Protein AF-A0A813JBJ0-F1 (afdb_monomer_lite)

Sequence (308 aa):
MAAGRHDMEAPTAGAGLPRSASAATLASKSAKASQAAEAGSSRSLAAWRETWRQLGLQAWAAESDTRRELLAAQGSAKSLFRPDQAEELRSTWATSEQTRQAWEQELWSGLGRLRKRVSALGSNMRFAPSRKDVHGLVTTAEHELQVFAEQARQQFDDLAGQEYGLEDSLQASLARFEGWCSQESAMKRPSSEAASSSSGLPRRSLAKATSKDSIGRASGLNERSADSDVAAIRDRLEQIAAEIGREGGATGGWPGDDHEAFMRLLTSKFRRKASSEFVSEAECLLPHYSHEALVAHAKWFADSERLQ

Secondary structure (DSSP, 8-state):
----------------PPP---SHHHHHHHHHHHGGG-SS----HHHHHHHHHHHHHHHHHHHHHHHHHHHHHHHHHTTTS-HHHHHHHHHHHHHHHHHHHHHHHHHHHHHHHHHHHHHHHHHHGGG-SSHHHHHHHHHHHHHHHHHHHHHHHHHHHHHHHHHHHHHHHHHHHHHHHHHHHTSPPGGGS---TT--------------------------SSTHHHHHHHHHHHHHHHHHHHHHHHTTGGGTT--HHHHHHHHHHHHHTTTT---HHHHHHHHHH-TTS-HHHHHHHHHHHHHHHHH-

pLDDT: mean 79.26, std 18.54, range [39.62, 98.25]

Radius of gyration: 36.28 Å; chains: 1; bounding box: 80×90×102 Å

Organism: Polarella glacialis (NCBI:txid89957)

InterPro domains:
  IPR039902 Coiled-coil domain-containing protein CCDC148/CCDC112 [PTHR21549] (30-305)

Foldseek 3Di:
DDDDDDDDDDDPPPDDDPPPDPDVVVVVVVVVVVVVPPPDDPQPPVNVVVVVVVVVVVVVVVVVVVVVVVVVVCVVCCVPPVVVVVVVLVVLVVVLVVLVVVLVVVLVVLVVVLVVLVVVLVVCVVVDPDPVVNVVSVVVSVVSVVVSVVVNVVVVVVSVVSVVVSVVVVVVVVVVVVVVVPPDPCVVVPPCPPPPDDDDDDDDDDDDDDDDDDDDDDDDDPPVVVVVVVVVVVVVVVVVVVVCVVCCHPQSVDDPVLSVVLVCLCVVPVVVDPDPVSLVVSCVVCVVDDSVRSVVSSVSSVVVVVVD

Structure (mmCIF, N/CA/C/O backbone):
data_AF-A0A813JBJ0-F1
#
_entry.id   AF-A0A813JBJ0-F1
#
loop_
_atom_site.group_PDB
_atom_site.id
_atom_site.type_symbol
_atom_site.label_atom_id
_atom_site.label_alt_id
_atom_site.label_comp_id
_atom_site.label_asym_id
_atom_site.label_entity_id
_atom_site.label_seq_id
_atom_site.pdbx_PDB_ins_code
_atom_site.Cartn_x
_atom_site.Cartn_y
_atom_site.Cartn_z
_atom_site.occupancy
_atom_site.B_iso_or_equiv
_atom_site.auth_seq_id
_atom_site.auth_comp_id
_atom_site.auth_asym_id
_atom_site.auth_atom_id
_atom_site.pdbx_PDB_model_num
ATOM 1 N N . MET A 1 1 ? 49.796 56.753 -38.162 1.00 39.72 1 MET A N 1
ATOM 2 C CA . MET A 1 1 ? 50.498 55.960 -37.129 1.00 39.72 1 MET A CA 1
ATOM 3 C C . MET A 1 1 ? 49.671 54.698 -36.922 1.00 39.72 1 MET A C 1
ATOM 5 O O . MET A 1 1 ? 48.559 54.808 -36.441 1.00 39.72 1 MET A O 1
ATOM 9 N N . ALA A 1 2 ? 49.931 53.635 -37.679 1.00 39.62 2 ALA A N 1
ATOM 10 C CA . ALA A 1 2 ? 50.996 52.641 -37.494 1.00 39.62 2 ALA A CA 1
ATOM 11 C C . ALA A 1 2 ? 50.712 51.653 -36.341 1.00 39.62 2 ALA A C 1
ATOM 13 O O . ALA A 1 2 ? 50.993 51.969 -35.194 1.00 39.62 2 ALA A O 1
ATOM 14 N N . ALA A 1 3 ? 50.237 50.465 -36.754 1.00 45.75 3 ALA A N 1
ATOM 15 C CA . ALA A 1 3 ? 50.549 49.123 -36.235 1.00 45.75 3 ALA A CA 1
ATOM 16 C C . ALA A 1 3 ? 50.060 48.731 -34.813 1.00 45.75 3 ALA A C 1
ATOM 18 O O . ALA A 1 3 ? 49.995 49.550 -33.917 1.00 45.75 3 ALA A O 1
ATOM 19 N N . GLY A 1 4 ? 49.687 47.479 -34.526 1.00 41.72 4 GLY A N 1
ATOM 20 C CA . GLY A 1 4 ? 49.901 46.247 -35.276 1.00 41.72 4 GLY A CA 1
ATOM 21 C C . GLY A 1 4 ? 48.886 45.152 -34.935 1.00 41.72 4 GLY A C 1
ATOM 22 O O . GLY A 1 4 ? 48.300 45.115 -33.855 1.00 41.72 4 GLY A O 1
ATOM 23 N N . ARG A 1 5 ? 48.682 44.276 -35.922 1.00 46.94 5 ARG A N 1
ATOM 24 C CA . ARG A 1 5 ? 48.021 42.980 -35.782 1.00 46.94 5 ARG A CA 1
ATOM 25 C C . ARG A 1 5 ? 49.003 42.020 -35.118 1.00 46.94 5 ARG A C 1
ATOM 27 O O . ARG A 1 5 ? 50.115 41.866 -35.614 1.00 46.94 5 ARG A O 1
ATOM 34 N N . HIS A 1 6 ? 48.577 41.380 -34.037 1.00 49.41 6 HIS A N 1
ATOM 35 C CA . HIS A 1 6 ? 49.207 40.163 -33.545 1.00 49.41 6 HIS A CA 1
ATOM 36 C C . HIS A 1 6 ? 48.396 38.980 -34.070 1.00 49.41 6 HIS A C 1
ATOM 38 O O . HIS A 1 6 ? 47.299 38.706 -33.586 1.00 49.41 6 HIS A O 1
ATOM 44 N N . ASP A 1 7 ? 48.940 38.323 -35.092 1.00 53.03 7 ASP A N 1
ATOM 45 C CA . ASP A 1 7 ? 48.541 36.982 -35.495 1.00 53.03 7 ASP A CA 1
ATOM 46 C C . ASP A 1 7 ? 48.965 36.009 -34.385 1.00 53.03 7 ASP A C 1
ATOM 48 O O . ASP A 1 7 ? 50.144 35.915 -34.040 1.00 53.03 7 ASP A O 1
ATOM 52 N N . MET A 1 8 ? 47.993 35.318 -33.788 1.00 52.09 8 MET A N 1
ATOM 53 C CA . MET A 1 8 ? 48.239 34.139 -32.961 1.00 52.09 8 MET A CA 1
ATOM 54 C C . MET A 1 8 ? 47.996 32.900 -33.817 1.00 52.09 8 MET A C 1
ATOM 56 O O . MET A 1 8 ? 46.858 32.562 -34.141 1.00 52.09 8 MET A O 1
ATOM 60 N N . GLU A 1 9 ? 49.090 32.237 -34.178 1.00 46.12 9 GLU A N 1
ATOM 61 C CA . GLU A 1 9 ? 49.091 30.907 -34.772 1.00 46.12 9 GLU A CA 1
ATOM 62 C C . GLU A 1 9 ? 48.531 29.890 -33.769 1.00 46.12 9 GLU A C 1
ATOM 64 O O . GLU A 1 9 ? 49.041 29.723 -32.659 1.00 46.12 9 GLU A O 1
ATOM 69 N N . ALA A 1 10 ? 47.459 29.206 -34.166 1.00 50.97 10 ALA A N 1
ATOM 70 C CA . ALA A 1 10 ? 46.923 28.069 -33.436 1.00 50.97 10 ALA A CA 1
ATOM 71 C C . ALA A 1 10 ? 47.753 26.811 -33.758 1.00 50.97 10 ALA A C 1
ATOM 73 O O . ALA A 1 10 ? 47.917 26.481 -34.936 1.00 50.97 10 ALA A O 1
ATOM 74 N N . PRO A 1 11 ? 48.239 26.059 -32.756 1.00 51.41 11 PRO A N 1
ATOM 75 C CA . PRO A 1 11 ? 48.913 24.794 -32.999 1.00 51.41 11 PRO A CA 1
ATOM 76 C C . PRO A 1 11 ? 47.888 23.721 -33.390 1.00 51.41 11 PRO A C 1
ATOM 78 O O . PRO A 1 11 ? 47.092 23.254 -32.574 1.00 51.41 11 PRO A O 1
ATOM 81 N N . THR A 1 12 ? 47.926 23.296 -34.652 1.00 53.94 12 THR A N 1
ATOM 82 C CA . THR A 1 12 ? 47.268 22.080 -35.140 1.00 53.94 12 THR A CA 1
ATOM 83 C 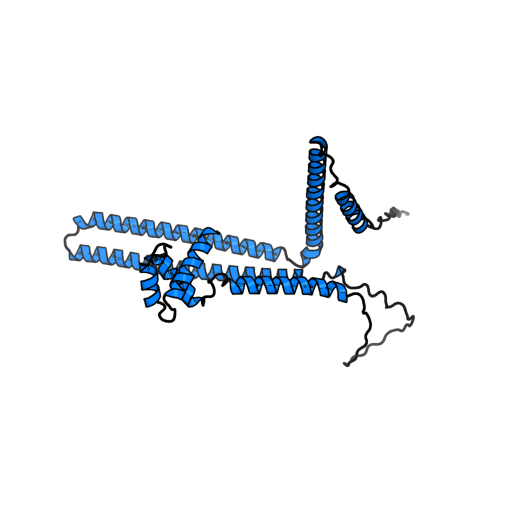C . THR A 1 12 ? 47.956 20.847 -34.554 1.00 53.94 12 THR A C 1
ATOM 85 O O . THR A 1 12 ? 48.850 20.262 -35.164 1.00 53.94 12 THR A O 1
ATOM 88 N N . ALA A 1 13 ? 47.536 20.439 -33.357 1.00 45.47 13 ALA A N 1
ATOM 89 C CA . ALA A 1 13 ? 47.854 19.132 -32.799 1.00 45.47 13 ALA A CA 1
ATOM 90 C C . ALA A 1 13 ? 46.902 18.085 -33.401 1.00 45.47 13 ALA A C 1
ATOM 92 O O . ALA A 1 13 ? 45.771 17.901 -32.951 1.00 45.47 13 ALA A O 1
ATOM 93 N N . GLY A 1 14 ? 47.365 17.410 -34.453 1.00 52.66 14 GLY A N 1
ATOM 94 C CA . GLY A 1 14 ? 46.728 16.215 -34.996 1.00 52.66 14 GLY A CA 1
ATOM 95 C C . GLY A 1 14 ? 46.841 15.054 -34.011 1.00 52.66 14 GLY A C 1
ATOM 96 O O . GLY A 1 14 ? 47.810 14.300 -34.038 1.00 52.66 14 GLY A O 1
ATOM 97 N N . ALA A 1 15 ? 45.843 14.900 -33.143 1.00 41.84 15 ALA A N 1
ATOM 98 C CA . ALA A 1 15 ? 45.665 13.700 -32.339 1.00 41.84 15 ALA A CA 1
ATOM 99 C C . ALA A 1 15 ? 44.964 12.631 -33.192 1.00 41.84 15 ALA A C 1
ATOM 101 O O . ALA A 1 15 ? 43.740 12.608 -33.322 1.00 41.84 15 ALA A O 1
ATOM 102 N N . GLY A 1 16 ? 45.758 11.752 -33.803 1.00 41.12 16 GLY A N 1
ATOM 103 C CA . GLY A 1 16 ? 45.261 10.511 -34.386 1.00 41.12 16 GLY A CA 1
ATOM 104 C C . GLY A 1 16 ? 44.665 9.632 -33.289 1.00 41.12 16 GLY A C 1
ATOM 105 O O . GLY A 1 16 ? 45.386 9.119 -32.438 1.00 41.12 16 GLY A O 1
ATOM 106 N N . LEU A 1 17 ? 43.343 9.471 -33.303 1.00 41.28 17 LEU A N 1
ATOM 107 C CA . LEU A 1 17 ? 42.650 8.505 -32.457 1.00 41.28 17 LEU A CA 1
ATOM 108 C C . LEU A 1 17 ? 43.006 7.083 -32.925 1.00 41.28 17 LEU A C 1
ATOM 110 O O . LEU A 1 17 ? 42.770 6.757 -34.094 1.00 41.28 17 LEU A O 1
ATOM 114 N N . PRO A 1 18 ? 43.540 6.206 -32.055 1.00 46.09 18 PRO A N 1
ATOM 115 C CA . PRO A 1 18 ? 43.675 4.798 -32.388 1.00 46.09 18 PRO A CA 1
ATOM 116 C C . PRO A 1 18 ? 42.275 4.189 -32.526 1.00 46.09 18 PRO A C 1
ATOM 118 O O . PRO A 1 18 ? 41.466 4.217 -31.597 1.00 46.09 18 PRO A O 1
ATOM 121 N N . ARG A 1 19 ? 41.978 3.644 -33.712 1.00 45.66 19 ARG A N 1
ATOM 122 C CA . ARG A 1 19 ? 40.764 2.859 -33.970 1.00 45.66 19 ARG A CA 1
ATOM 123 C C . ARG A 1 19 ? 40.719 1.700 -32.971 1.00 45.66 19 ARG A C 1
ATOM 125 O O . ARG A 1 19 ? 41.595 0.838 -32.974 1.00 45.66 19 ARG A O 1
ATOM 132 N N . SER A 1 20 ? 39.692 1.708 -32.124 1.00 47.16 20 SER A N 1
ATOM 133 C CA . SER A 1 20 ? 39.364 0.642 -31.180 1.00 47.16 20 SER A CA 1
ATOM 134 C C . SER A 1 20 ? 39.043 -0.645 -31.941 1.00 47.16 20 SER A C 1
ATOM 136 O O . SER A 1 20 ? 37.935 -0.853 -32.426 1.00 47.16 20 SER A O 1
ATOM 138 N N . ALA A 1 21 ? 40.051 -1.497 -32.081 1.00 50.88 21 ALA A N 1
ATOM 139 C CA . ALA A 1 21 ? 39.927 -2.868 -32.545 1.00 50.88 21 ALA A CA 1
ATOM 140 C C . ALA A 1 21 ? 40.530 -3.774 -31.467 1.00 50.88 21 ALA A C 1
ATOM 142 O O . ALA A 1 21 ? 41.660 -4.231 -31.607 1.00 50.88 21 ALA A O 1
ATOM 143 N N . SER A 1 22 ? 39.846 -3.960 -30.329 1.00 53.88 22 SER A N 1
ATOM 144 C CA . SER A 1 22 ? 40.366 -4.845 -29.264 1.00 53.88 22 SER A CA 1
ATOM 145 C C . SER A 1 22 ? 39.356 -5.415 -28.257 1.00 53.88 22 SER A C 1
ATOM 147 O O . SER A 1 22 ? 39.786 -5.987 -27.267 1.00 53.88 22 SER A O 1
ATOM 149 N N . ALA A 1 23 ? 38.039 -5.361 -28.485 1.00 49.28 23 ALA A N 1
ATOM 150 C CA . ALA A 1 23 ? 37.097 -6.047 -27.582 1.00 49.28 23 ALA A CA 1
ATOM 151 C C . ALA A 1 23 ? 36.812 -7.504 -28.013 1.00 49.28 23 ALA A C 1
ATOM 153 O O . ALA A 1 23 ? 36.933 -8.434 -27.217 1.00 49.28 23 ALA A O 1
ATOM 154 N N . ALA A 1 24 ? 36.532 -7.744 -29.300 1.00 49.56 24 ALA A N 1
ATOM 155 C CA . ALA A 1 24 ? 36.134 -9.072 -29.790 1.00 49.56 24 ALA A CA 1
ATOM 156 C C . ALA A 1 24 ? 37.283 -10.110 -29.829 1.00 49.56 24 ALA A C 1
ATOM 158 O O . ALA A 1 24 ? 37.056 -11.317 -29.714 1.00 49.56 24 ALA A O 1
ATOM 159 N N . THR A 1 25 ? 38.536 -9.659 -29.946 1.00 50.44 25 THR A N 1
ATOM 160 C CA . THR A 1 25 ? 39.709 -10.548 -30.062 1.00 50.44 25 THR A CA 1
ATOM 161 C C . THR A 1 25 ? 40.266 -11.002 -28.703 1.00 50.44 25 THR A C 1
ATOM 163 O O . THR A 1 25 ? 41.011 -11.979 -28.642 1.00 50.44 25 THR A O 1
ATOM 166 N N . LEU A 1 26 ? 39.906 -10.331 -27.599 1.00 51.72 26 LEU A N 1
ATOM 167 C CA . LEU A 1 26 ? 40.329 -10.722 -26.246 1.00 51.72 26 LEU A CA 1
ATOM 168 C C . LEU A 1 26 ? 39.394 -11.771 -25.620 1.00 51.72 26 LEU A C 1
ATOM 170 O O . LEU A 1 26 ? 39.878 -12.700 -24.971 1.00 51.72 26 LEU A O 1
ATOM 174 N N . ALA A 1 27 ? 38.086 -11.714 -25.893 1.00 52.69 27 ALA A N 1
ATOM 175 C CA . ALA A 1 27 ? 37.123 -12.703 -25.392 1.00 52.69 27 ALA A CA 1
ATOM 176 C C . ALA A 1 27 ? 37.371 -14.120 -25.956 1.00 52.69 27 ALA A C 1
ATOM 178 O O . ALA A 1 27 ? 37.290 -15.116 -25.236 1.00 52.69 27 ALA A O 1
ATOM 179 N N . SER A 1 28 ? 37.775 -14.216 -27.226 1.00 53.09 28 SER A N 1
ATOM 180 C CA . SER A 1 28 ? 38.035 -15.487 -27.920 1.00 53.09 28 SER A CA 1
ATOM 181 C C . SER A 1 28 ? 39.353 -16.167 -27.511 1.00 53.09 28 SER A C 1
ATOM 183 O O . SER A 1 28 ? 39.462 -17.392 -27.590 1.00 53.09 28 SER A O 1
ATOM 185 N N . LYS A 1 29 ? 40.341 -15.416 -27.003 1.00 55.31 29 LYS A N 1
ATOM 186 C CA . LYS A 1 29 ? 41.570 -15.991 -26.420 1.00 55.31 29 LYS A CA 1
ATOM 187 C C . LYS A 1 29 ? 41.385 -16.476 -24.978 1.00 55.31 29 LYS A C 1
ATOM 189 O O . LYS A 1 29 ? 42.060 -17.424 -24.587 1.00 55.31 29 LYS A O 1
ATOM 194 N N . SER A 1 30 ? 40.459 -15.886 -24.220 1.00 50.03 30 SER A N 1
ATOM 195 C CA . SER A 1 30 ? 40.183 -16.278 -22.828 1.00 50.03 30 SER A CA 1
ATOM 196 C C . SER A 1 30 ? 39.477 -17.641 -22.731 1.00 50.03 30 SER A C 1
ATOM 198 O O . SER A 1 30 ? 39.890 -18.506 -21.961 1.00 50.03 30 SER A O 1
ATOM 200 N N . ALA A 1 31 ? 38.494 -17.907 -23.601 1.00 55.50 31 ALA A N 1
ATOM 201 C CA . ALA A 1 31 ? 37.756 -19.177 -23.597 1.00 55.50 31 ALA A CA 1
ATOM 202 C C . ALA A 1 31 ? 38.633 -20.402 -23.935 1.00 55.50 31 ALA A C 1
ATOM 204 O O . ALA A 1 31 ? 38.412 -21.496 -23.417 1.00 55.50 31 ALA A O 1
ATOM 205 N N . LYS A 1 32 ? 39.672 -20.218 -24.762 1.00 54.22 32 LYS A N 1
ATOM 206 C CA . LYS A 1 32 ? 40.574 -21.303 -25.182 1.00 54.22 32 LYS A CA 1
ATOM 207 C C . LYS A 1 32 ? 41.657 -21.636 -24.145 1.00 54.22 32 LYS A C 1
ATOM 209 O O . LYS A 1 32 ? 42.221 -22.723 -24.198 1.00 54.22 32 LYS A O 1
ATOM 214 N N . ALA A 1 33 ? 41.920 -20.739 -23.189 1.00 53.84 33 ALA A N 1
ATOM 215 C CA . ALA A 1 33 ? 42.847 -20.985 -22.081 1.00 53.84 33 ALA A CA 1
ATOM 216 C C . ALA A 1 33 ? 42.207 -21.801 -20.941 1.00 53.84 33 ALA A C 1
ATOM 218 O O . ALA A 1 33 ? 42.903 -22.555 -20.264 1.00 53.84 33 ALA A O 1
ATOM 219 N N . SER A 1 34 ? 40.884 -21.716 -20.764 1.00 55.03 34 SER A N 1
ATOM 220 C CA . SER A 1 34 ? 40.179 -22.439 -19.695 1.00 55.03 34 SER A CA 1
ATOM 221 C C . SER A 1 34 ? 39.988 -23.936 -19.974 1.00 55.03 34 SER A C 1
ATOM 223 O O . SER A 1 34 ? 40.001 -24.723 -19.034 1.00 55.03 34 SER A O 1
ATOM 225 N N . GLN A 1 35 ? 39.884 -24.362 -21.240 1.00 56.03 35 GLN A N 1
ATOM 226 C CA . GLN A 1 35 ? 39.655 -25.780 -21.583 1.00 56.03 35 GLN A CA 1
ATOM 227 C C . GLN A 1 35 ? 40.908 -26.671 -21.521 1.00 56.03 35 GLN A C 1
ATOM 229 O O . GLN A 1 35 ? 40.784 -27.888 -21.435 1.00 56.03 35 GLN A O 1
ATOM 234 N N . ALA A 1 36 ? 42.119 -26.107 -21.513 1.00 54.53 36 ALA A N 1
ATOM 235 C CA . ALA A 1 36 ? 43.352 -26.896 -21.388 1.00 54.53 36 ALA A CA 1
ATOM 236 C C . ALA A 1 36 ? 43.748 -27.197 -19.924 1.00 54.53 36 ALA A C 1
ATOM 238 O O . ALA A 1 36 ? 44.711 -27.922 -19.685 1.00 54.53 36 ALA A O 1
ATOM 239 N N . ALA A 1 37 ? 43.026 -26.648 -18.938 1.00 53.94 37 ALA A N 1
ATOM 240 C CA . ALA A 1 37 ? 43.406 -26.672 -17.522 1.00 53.94 37 ALA A CA 1
ATOM 241 C C . ALA A 1 37 ? 42.646 -27.706 -16.659 1.00 53.94 37 ALA A C 1
ATOM 243 O O . ALA A 1 37 ? 42.774 -27.665 -15.431 1.00 53.94 37 ALA A O 1
ATOM 244 N N . GLU A 1 38 ? 41.859 -28.604 -17.263 1.00 54.66 38 GLU A N 1
ATOM 245 C CA . GLU A 1 38 ? 41.081 -29.637 -16.547 1.00 54.66 38 GLU A CA 1
ATOM 246 C C . GLU A 1 38 ? 41.750 -31.023 -16.497 1.00 54.66 38 GLU A C 1
ATOM 248 O O . GLU A 1 38 ? 41.300 -31.900 -15.762 1.00 54.66 38 GLU A O 1
ATOM 253 N N . ALA A 1 39 ? 42.881 -31.228 -17.177 1.00 53.81 39 ALA A N 1
ATOM 254 C CA . ALA A 1 39 ? 43.619 -32.487 -17.095 1.00 53.81 39 ALA A CA 1
ATOM 255 C C . ALA A 1 39 ? 44.598 -32.503 -15.897 1.00 53.81 39 ALA A C 1
ATOM 257 O O . ALA A 1 39 ? 45.790 -32.239 -16.028 1.00 53.81 39 ALA A O 1
ATOM 258 N N . GLY A 1 40 ? 44.081 -32.817 -14.707 1.00 56.41 40 GLY A N 1
ATOM 259 C CA . GLY A 1 40 ? 44.786 -33.636 -13.705 1.00 56.41 40 GLY A CA 1
ATOM 260 C C . GLY A 1 40 ? 45.963 -33.057 -12.904 1.00 56.41 40 GLY A C 1
ATOM 261 O O . GLY A 1 40 ? 46.560 -33.804 -12.132 1.00 56.41 40 GLY A O 1
ATOM 262 N N . SER A 1 41 ? 46.313 -31.774 -13.010 1.00 53.00 41 SER A N 1
ATOM 263 C CA . SER A 1 41 ? 47.321 -31.185 -12.113 1.00 53.00 41 SER A CA 1
ATOM 264 C C . SER A 1 41 ? 46.649 -30.670 -10.845 1.00 53.00 41 SER A C 1
ATOM 266 O O . SER A 1 41 ? 45.888 -29.705 -10.911 1.00 53.00 41 SER A O 1
ATOM 268 N N . SER A 1 42 ? 46.951 -31.270 -9.689 1.00 51.31 42 SER A N 1
ATOM 269 C CA . SER A 1 42 ? 46.591 -30.751 -8.364 1.00 51.31 42 SER A CA 1
ATOM 270 C C . SER A 1 42 ? 46.942 -29.264 -8.300 1.00 51.31 42 SER A C 1
ATOM 272 O O . SER A 1 42 ? 48.117 -28.905 -8.191 1.00 51.31 42 SER A O 1
ATOM 274 N N . ARG A 1 43 ? 45.944 -28.383 -8.467 1.00 67.69 43 ARG A N 1
ATOM 275 C CA . ARG A 1 43 ? 46.158 -26.933 -8.480 1.00 67.69 43 ARG A CA 1
ATOM 276 C C . ARG A 1 43 ? 46.772 -26.570 -7.140 1.00 67.69 43 ARG A C 1
ATOM 278 O O . ARG A 1 43 ? 46.138 -26.726 -6.099 1.00 67.69 43 ARG A O 1
ATOM 285 N N . SER A 1 44 ? 48.027 -26.135 -7.162 1.00 86.06 44 SER A N 1
ATOM 286 C CA . SER A 1 44 ? 48.697 -25.697 -5.948 1.00 86.06 44 SER A CA 1
ATOM 287 C C . SER A 1 44 ? 47.895 -24.555 -5.322 1.00 86.06 44 SER A C 1
ATOM 289 O O . SER A 1 44 ? 47.259 -23.759 -6.019 1.00 86.06 44 SER A O 1
ATOM 291 N N . LEU A 1 45 ? 47.934 -24.447 -3.996 1.00 84.75 45 LEU A N 1
ATOM 292 C CA . LEU A 1 45 ? 47.246 -23.375 -3.273 1.00 84.75 45 LEU A CA 1
ATOM 293 C C . LEU A 1 45 ? 47.680 -21.979 -3.770 1.00 84.75 45 LEU A C 1
ATOM 295 O O . LEU A 1 45 ? 46.889 -21.037 -3.767 1.00 84.75 45 LEU A O 1
ATOM 299 N N . ALA A 1 46 ? 48.915 -21.863 -4.270 1.00 85.25 46 ALA A N 1
ATOM 300 C CA . ALA A 1 46 ? 49.419 -20.670 -4.942 1.00 85.25 46 ALA A CA 1
ATOM 301 C C . ALA A 1 46 ? 48.706 -20.391 -6.279 1.00 85.25 46 ALA A C 1
ATOM 303 O O . ALA A 1 46 ? 48.267 -19.264 -6.498 1.00 85.25 46 ALA A O 1
ATOM 304 N N . ALA A 1 47 ? 48.530 -21.404 -7.136 1.00 83.56 47 ALA A N 1
ATOM 305 C CA . ALA A 1 47 ? 47.803 -21.263 -8.399 1.00 83.56 47 ALA A CA 1
ATOM 306 C C . ALA A 1 47 ? 46.338 -20.859 -8.170 1.00 83.56 47 ALA A C 1
ATOM 308 O O . ALA A 1 47 ? 45.830 -19.975 -8.851 1.00 83.56 47 ALA A O 1
ATOM 309 N N . TRP A 1 48 ? 45.680 -21.431 -7.157 1.00 85.06 48 TRP A N 1
ATOM 310 C CA . TRP A 1 48 ? 44.310 -21.059 -6.792 1.00 85.06 48 TRP A CA 1
ATOM 311 C C . TRP A 1 48 ? 44.193 -19.595 -6.334 1.00 85.06 48 TRP A C 1
ATOM 313 O O . TRP A 1 48 ? 43.294 -18.882 -6.779 1.00 85.06 48 TRP A O 1
ATOM 323 N N . ARG A 1 49 ? 45.125 -19.116 -5.495 1.00 91.44 49 ARG A N 1
ATOM 324 C CA . ARG A 1 49 ? 45.174 -17.703 -5.067 1.00 91.44 49 ARG A CA 1
ATOM 325 C C . ARG A 1 49 ? 45.389 -16.750 -6.241 1.00 91.44 49 ARG A C 1
ATOM 327 O O . ARG A 1 49 ? 44.800 -15.671 -6.259 1.00 91.44 49 ARG A O 1
ATOM 334 N N . GLU A 1 50 ? 46.219 -17.139 -7.205 1.00 89.69 50 GLU A N 1
ATOM 335 C CA . GLU A 1 50 ? 46.450 -16.353 -8.418 1.00 89.69 50 GLU A CA 1
ATOM 336 C C . GLU A 1 50 ? 45.178 -16.248 -9.264 1.00 89.69 50 GLU A C 1
ATOM 338 O O . GLU A 1 50 ? 44.778 -15.147 -9.639 1.00 89.69 50 GLU A O 1
ATOM 343 N N . THR A 1 51 ? 44.485 -17.370 -9.486 1.00 88.31 51 THR A N 1
ATOM 344 C CA . THR A 1 51 ? 43.204 -17.388 -10.207 1.00 88.31 51 THR A CA 1
ATOM 345 C C . THR A 1 51 ? 42.166 -16.492 -9.536 1.00 88.31 51 THR A C 1
ATOM 347 O O . THR A 1 51 ? 41.508 -15.709 -10.214 1.00 88.31 51 THR A O 1
ATOM 350 N N . TRP A 1 52 ? 42.049 -16.533 -8.207 1.00 88.44 52 TRP A N 1
ATOM 351 C CA . TRP A 1 52 ? 41.125 -15.657 -7.480 1.00 88.44 52 TRP A CA 1
ATOM 352 C C . TRP A 1 52 ? 41.453 -14.176 -7.623 1.00 88.44 52 TRP A C 1
ATOM 354 O O . TRP A 1 52 ? 40.546 -13.363 -7.796 1.00 88.44 52 TRP A O 1
ATOM 364 N N . ARG A 1 53 ? 42.738 -13.809 -7.596 1.00 95.56 53 ARG A N 1
ATOM 365 C CA . ARG A 1 53 ? 43.150 -12.420 -7.820 1.00 95.56 53 ARG A CA 1
ATOM 366 C C . ARG A 1 53 ? 42.795 -11.959 -9.233 1.00 95.56 53 ARG A C 1
ATOM 368 O O . ARG A 1 53 ? 42.292 -10.852 -9.400 1.00 95.56 53 ARG A O 1
ATOM 375 N N . GLN A 1 54 ? 43.019 -12.811 -10.233 1.00 90.69 54 GLN A N 1
ATOM 376 C CA . GLN A 1 54 ? 42.668 -12.524 -11.624 1.00 90.69 54 GLN A CA 1
ATOM 377 C C . GLN A 1 54 ? 41.157 -12.368 -11.813 1.00 90.69 54 GLN A C 1
ATOM 379 O O . GLN A 1 54 ? 40.730 -11.407 -12.447 1.00 90.69 54 GLN A O 1
ATOM 384 N N . LEU A 1 55 ? 40.350 -13.247 -11.213 1.00 86.50 55 LEU A N 1
ATOM 385 C CA . LEU A 1 55 ? 38.890 -13.130 -11.235 1.00 86.50 55 LEU A CA 1
ATOM 386 C C . LEU A 1 55 ? 38.410 -11.849 -10.545 1.00 86.50 55 LEU A C 1
ATOM 388 O O . LEU A 1 55 ? 37.545 -11.164 -11.078 1.00 86.50 55 LEU A O 1
ATOM 392 N N . GLY A 1 56 ? 39.008 -11.477 -9.409 1.00 92.62 56 GLY A N 1
ATOM 393 C CA . GLY A 1 56 ? 38.703 -10.214 -8.732 1.00 92.62 56 GLY A CA 1
ATOM 394 C C . GLY A 1 56 ? 39.000 -8.988 -9.601 1.00 92.62 56 GLY A C 1
ATOM 395 O O . GLY A 1 56 ? 38.185 -8.073 -9.677 1.00 92.62 56 GLY A O 1
ATOM 396 N N . LEU A 1 57 ? 40.129 -8.990 -10.318 1.00 93.56 57 LEU A N 1
ATOM 397 C CA . LEU A 1 57 ? 40.475 -7.923 -11.263 1.00 93.56 57 LEU A CA 1
ATOM 398 C C . LEU A 1 57 ? 39.524 -7.877 -12.465 1.00 93.56 57 LEU A C 1
ATOM 400 O O . LEU A 1 57 ? 39.145 -6.791 -12.894 1.00 93.56 57 LEU A O 1
ATOM 404 N N . GLN A 1 58 ? 39.119 -9.033 -12.994 1.00 88.38 58 GLN A N 1
ATOM 405 C CA . GLN A 1 58 ? 38.148 -9.114 -14.089 1.00 88.38 58 GLN A CA 1
ATOM 406 C C . GLN A 1 58 ? 36.766 -8.612 -13.663 1.00 88.38 58 GLN A C 1
ATOM 408 O O . GLN A 1 58 ? 36.156 -7.838 -14.396 1.00 88.38 58 GLN A O 1
ATOM 413 N N . ALA A 1 59 ? 36.300 -8.995 -12.472 1.00 85.25 59 ALA A N 1
ATOM 414 C CA . ALA A 1 59 ? 35.041 -8.515 -11.912 1.00 85.25 59 ALA A CA 1
ATOM 415 C C . ALA A 1 59 ? 35.063 -6.992 -11.723 1.00 85.25 59 ALA A C 1
ATOM 417 O O . ALA A 1 59 ? 34.142 -6.302 -12.152 1.00 85.25 59 ALA A O 1
ATOM 418 N N . TRP A 1 60 ? 36.153 -6.459 -11.163 1.00 92.50 60 TRP A N 1
ATOM 419 C CA . TRP A 1 60 ? 36.318 -5.018 -10.985 1.00 92.50 60 TRP A CA 1
ATOM 420 C C . TRP A 1 60 ? 36.370 -4.261 -12.319 1.00 92.50 60 TRP A C 1
ATOM 422 O O . TRP A 1 60 ? 35.753 -3.206 -12.456 1.00 92.50 60 TRP A O 1
ATOM 432 N N . ALA A 1 61 ? 37.069 -4.797 -13.323 1.00 89.62 61 ALA A N 1
ATOM 433 C CA . ALA A 1 61 ? 37.115 -4.202 -14.656 1.00 89.62 61 ALA A CA 1
ATOM 434 C C . ALA A 1 61 ? 35.725 -4.181 -15.314 1.00 89.62 61 ALA A C 1
ATOM 436 O O . ALA A 1 61 ? 35.309 -3.139 -15.812 1.00 89.62 61 ALA A O 1
ATOM 437 N N . ALA A 1 62 ? 34.975 -5.285 -15.234 1.00 81.69 62 ALA A N 1
ATOM 438 C CA . ALA A 1 62 ? 33.610 -5.360 -15.752 1.00 81.69 62 ALA A CA 1
ATOM 439 C C . ALA A 1 62 ? 32.655 -4.385 -15.036 1.00 81.69 62 ALA A C 1
ATOM 441 O O . ALA A 1 62 ? 31.844 -3.723 -15.684 1.00 81.69 62 ALA A O 1
ATOM 442 N N . GLU A 1 63 ? 32.771 -4.232 -13.713 1.00 84.88 63 GLU A N 1
ATOM 443 C CA . GLU A 1 63 ? 32.005 -3.230 -12.957 1.00 84.88 63 GLU A CA 1
ATOM 444 C C . GLU A 1 63 ? 32.379 -1.800 -13.381 1.00 84.88 63 GLU A C 1
ATOM 446 O O . GLU A 1 63 ? 31.520 -0.936 -13.557 1.00 84.88 63 GLU A O 1
ATOM 451 N N . SER A 1 64 ? 33.671 -1.531 -13.576 1.00 89.19 64 SER A N 1
ATOM 452 C CA . SER A 1 64 ? 34.147 -0.220 -14.016 1.00 89.19 64 SER A CA 1
ATOM 453 C C . SER A 1 64 ? 33.634 0.129 -15.413 1.00 89.19 64 SER A C 1
ATOM 455 O O . SER A 1 64 ? 33.195 1.258 -15.643 1.00 89.19 64 SER A O 1
ATOM 457 N N . ASP A 1 65 ? 33.648 -0.836 -16.331 1.00 81.06 65 ASP A N 1
ATOM 458 C CA . ASP A 1 65 ? 33.200 -0.653 -17.709 1.00 81.06 65 ASP A CA 1
ATOM 459 C C . ASP A 1 65 ? 31.683 -0.478 -17.786 1.00 81.06 65 ASP A C 1
ATOM 461 O O . ASP A 1 65 ? 31.230 0.493 -18.387 1.00 81.06 65 ASP A O 1
ATOM 465 N N . THR A 1 66 ? 30.902 -1.293 -17.072 1.00 71.25 66 THR A N 1
ATOM 466 C CA . THR A 1 66 ? 29.441 -1.107 -16.968 1.00 71.25 66 THR A CA 1
ATOM 467 C C . THR A 1 66 ? 29.075 0.238 -16.338 1.00 71.25 66 THR A C 1
ATOM 469 O O . THR A 1 66 ? 28.191 0.933 -16.839 1.00 71.25 66 THR A O 1
ATOM 472 N N . ARG A 1 67 ? 29.790 0.681 -15.293 1.00 74.75 67 ARG A N 1
ATOM 473 C CA . ARG A 1 67 ? 29.599 2.018 -14.703 1.00 74.75 67 ARG A CA 1
ATOM 474 C C . ARG A 1 67 ? 29.945 3.127 -15.704 1.00 74.75 67 ARG A C 1
ATOM 476 O O . ARG A 1 67 ? 29.228 4.123 -15.771 1.00 74.75 67 ARG A O 1
ATOM 483 N N . ARG A 1 68 ? 31.005 2.971 -16.504 1.00 77.12 68 ARG A N 1
ATOM 484 C CA . ARG A 1 68 ? 31.379 3.927 -17.563 1.00 77.12 68 ARG A CA 1
ATOM 485 C C . ARG A 1 68 ? 30.345 3.981 -18.676 1.00 77.12 68 ARG A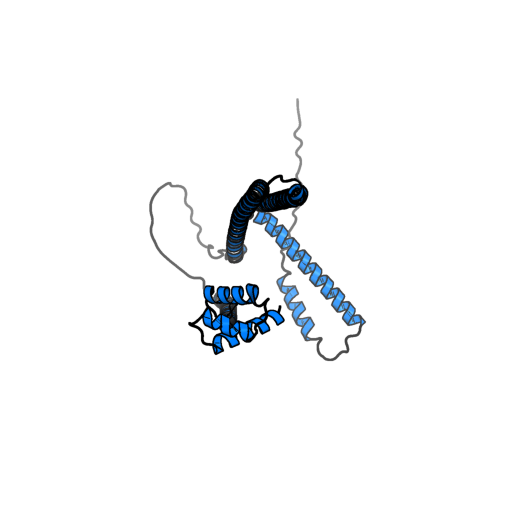 C 1
ATOM 487 O O . ARG A 1 68 ? 30.011 5.077 -19.112 1.00 77.12 68 ARG A O 1
ATOM 494 N N . GLU A 1 69 ? 29.841 2.834 -19.114 1.00 72.50 69 GLU A N 1
ATOM 495 C CA . GLU A 1 69 ? 28.793 2.735 -20.127 1.00 72.50 69 GLU A CA 1
ATOM 496 C C . GLU A 1 69 ? 27.489 3.350 -19.630 1.00 72.50 69 GLU A C 1
ATOM 498 O O . GLU A 1 69 ? 26.885 4.125 -20.360 1.00 72.50 69 GLU A O 1
ATOM 503 N N . LEU A 1 70 ? 27.104 3.122 -18.370 1.00 67.75 70 LEU A N 1
ATOM 504 C CA . LEU A 1 70 ? 25.952 3.780 -17.747 1.00 67.75 70 LEU A CA 1
ATOM 505 C C . LEU A 1 70 ? 26.123 5.301 -17.668 1.00 67.75 70 LEU A C 1
ATOM 507 O O . LEU A 1 70 ? 25.179 6.035 -17.946 1.00 67.75 70 LEU A O 1
ATOM 511 N N . LEU A 1 71 ? 27.316 5.795 -17.330 1.00 72.94 71 LEU A N 1
ATOM 512 C CA . LEU A 1 71 ? 27.605 7.234 -17.278 1.00 72.94 71 LEU A CA 1
ATOM 513 C C . LEU A 1 71 ? 27.690 7.868 -18.679 1.00 72.94 71 LEU A C 1
ATOM 515 O O . LEU A 1 71 ? 27.226 8.990 -18.885 1.00 72.94 71 LEU A O 1
ATOM 519 N N . ALA A 1 72 ? 28.245 7.158 -19.661 1.00 71.94 72 ALA A N 1
ATOM 520 C CA . ALA A 1 72 ? 28.288 7.588 -21.058 1.00 71.94 72 ALA A CA 1
ATOM 521 C C . ALA A 1 72 ? 26.883 7.585 -21.677 1.00 71.94 72 ALA A C 1
ATOM 523 O O . ALA A 1 72 ? 26.490 8.550 -22.339 1.00 71.94 72 ALA A O 1
ATOM 524 N N . ALA A 1 73 ? 26.097 6.549 -21.380 1.00 62.78 73 ALA A N 1
ATOM 525 C CA . ALA A 1 73 ? 24.683 6.476 -21.696 1.00 62.78 73 ALA A CA 1
ATOM 526 C C . ALA A 1 73 ? 23.928 7.602 -20.995 1.00 62.78 73 ALA A C 1
ATOM 528 O O . ALA A 1 73 ? 23.162 8.260 -21.670 1.00 62.78 73 ALA A O 1
ATOM 529 N N . GLN A 1 74 ? 24.197 7.938 -19.728 1.00 60.19 74 GLN A N 1
ATOM 530 C CA . GLN A 1 74 ? 23.630 9.122 -19.062 1.00 60.19 74 GLN A CA 1
ATOM 531 C C . GLN A 1 74 ? 24.009 10.434 -19.759 1.00 60.19 74 GLN A C 1
ATOM 533 O O . GLN A 1 74 ? 23.192 11.347 -19.815 1.00 60.19 74 GLN A O 1
ATOM 538 N N . GLY A 1 75 ? 25.209 10.551 -20.328 1.00 60.53 75 GLY A N 1
ATOM 539 C CA . GLY A 1 75 ? 25.600 11.708 -21.139 1.00 60.53 75 GLY A CA 1
ATOM 540 C C . GLY A 1 75 ? 24.729 11.884 -22.389 1.00 60.53 75 GLY A C 1
ATOM 541 O O . GLY A 1 75 ? 24.347 13.007 -22.711 1.00 60.53 75 GLY A O 1
ATOM 542 N N . SER A 1 76 ? 24.358 10.777 -23.042 1.00 56.03 76 SER A N 1
ATOM 543 C CA . SER A 1 76 ? 23.455 10.745 -24.206 1.00 56.03 76 SER A CA 1
ATOM 544 C C . SER A 1 76 ? 21.961 10.706 -23.830 1.00 56.03 76 SER A C 1
ATOM 546 O O . SER A 1 76 ? 21.114 11.172 -24.586 1.00 56.03 76 SER A O 1
ATOM 548 N N . ALA A 1 77 ? 21.629 10.163 -22.660 1.00 50.47 77 ALA A N 1
ATOM 549 C CA . ALA A 1 77 ? 20.287 9.938 -22.123 1.00 50.47 77 ALA A CA 1
ATOM 550 C C . ALA A 1 77 ? 19.840 11.048 -21.166 1.00 50.47 77 ALA A C 1
ATOM 552 O O . ALA A 1 77 ? 18.683 11.053 -20.753 1.00 50.47 77 ALA A O 1
ATOM 553 N N . LYS A 1 78 ? 20.688 12.056 -20.909 1.00 51.75 78 LYS A N 1
ATOM 554 C CA . LYS A 1 78 ? 20.295 13.368 -20.359 1.00 51.75 78 LYS A CA 1
ATOM 555 C C . LYS A 1 78 ? 19.162 14.028 -21.161 1.00 51.75 78 LYS A C 1
ATOM 557 O O . LYS A 1 78 ? 18.517 14.938 -20.657 1.00 51.75 78 LYS A O 1
ATOM 562 N N . SER A 1 79 ? 18.902 13.561 -22.386 1.00 53.97 79 SER A N 1
ATOM 563 C CA . SER A 1 79 ? 17.744 13.954 -23.195 1.00 53.97 79 SER A CA 1
ATOM 564 C C . SER A 1 79 ? 16.489 13.083 -23.000 1.00 53.97 79 SER A C 1
ATOM 566 O O . SER A 1 79 ? 15.420 13.508 -23.428 1.00 53.97 79 SER A O 1
ATOM 568 N N . LEU A 1 80 ? 16.593 11.879 -22.427 1.00 55.81 80 LEU A N 1
ATOM 569 C CA . LEU A 1 80 ? 15.516 10.874 -22.420 1.00 55.81 80 LEU A CA 1
ATOM 570 C C . LEU A 1 80 ? 14.876 10.687 -21.042 1.00 55.81 80 LEU A C 1
ATOM 572 O O . LEU A 1 80 ? 13.654 10.686 -20.954 1.00 55.81 80 LEU A O 1
ATOM 576 N N . PHE A 1 81 ? 15.672 10.623 -19.971 1.00 61.69 81 PHE A N 1
ATOM 577 C CA . PHE A 1 81 ? 15.166 10.812 -18.609 1.00 61.69 81 PHE A CA 1
ATOM 578 C C . PHE A 1 81 ? 15.504 12.238 -18.203 1.00 61.69 81 PHE A C 1
ATOM 580 O O . PHE A 1 81 ? 16.651 12.543 -17.863 1.00 61.69 81 PHE A O 1
ATOM 587 N N . ARG A 1 82 ? 14.523 13.140 -18.306 1.00 71.44 82 ARG A N 1
ATOM 588 C CA . ARG A 1 82 ? 14.719 14.504 -17.817 1.00 71.44 82 AR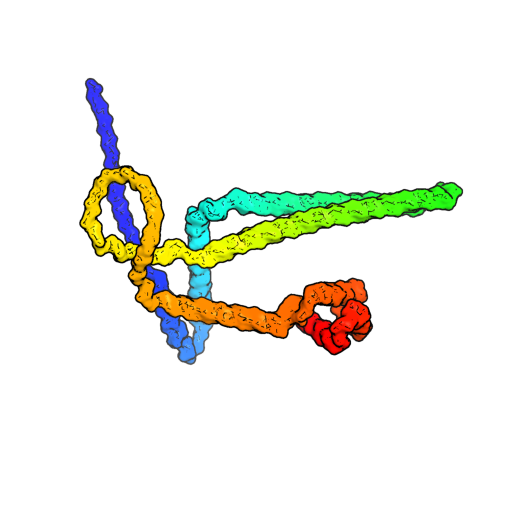G A CA 1
ATOM 589 C C . ARG A 1 82 ? 15.005 14.412 -16.316 1.00 71.44 82 ARG A C 1
ATOM 591 O O . ARG A 1 82 ? 14.208 13.790 -15.615 1.00 71.44 82 ARG A O 1
ATOM 598 N N . PRO A 1 83 ? 16.109 14.995 -15.818 1.00 78.31 83 PRO A N 1
ATOM 599 C CA . PRO A 1 83 ? 16.397 15.060 -14.384 1.00 78.31 83 PRO A CA 1
ATOM 600 C C . PRO A 1 83 ? 15.179 15.520 -13.574 1.00 78.31 83 PRO A C 1
ATOM 602 O O . PRO A 1 83 ? 14.901 14.959 -12.519 1.00 78.31 83 PRO A O 1
ATOM 605 N N . ASP A 1 84 ? 14.404 16.432 -14.161 1.00 80.44 84 ASP A N 1
ATOM 606 C CA . ASP A 1 84 ? 13.135 16.954 -13.667 1.00 80.44 84 ASP A CA 1
ATOM 607 C C . ASP A 1 84 ? 12.122 15.851 -13.307 1.00 80.44 84 ASP A C 1
ATOM 609 O O . ASP A 1 84 ? 11.483 15.940 -12.270 1.00 80.44 84 ASP A O 1
ATOM 613 N N . GLN A 1 85 ? 12.011 14.770 -14.091 1.00 78.69 85 GLN A N 1
ATOM 614 C CA . GLN A 1 85 ? 11.069 13.668 -13.819 1.00 78.69 85 GLN A CA 1
ATOM 615 C C . GLN A 1 85 ? 11.516 12.795 -12.644 1.00 78.69 85 GLN A C 1
ATOM 617 O O . GLN A 1 85 ? 10.707 12.349 -11.835 1.00 78.69 85 GLN A O 1
ATOM 622 N N . ALA A 1 86 ? 12.821 12.541 -12.527 1.00 77.88 86 ALA A N 1
ATOM 623 C CA . ALA A 1 86 ? 13.361 11.794 -11.394 1.00 77.88 86 ALA A CA 1
ATOM 624 C C . ALA A 1 86 ? 13.323 12.625 -10.100 1.00 77.88 86 ALA A C 1
ATOM 626 O O . ALA A 1 86 ? 13.227 12.086 -8.998 1.00 77.88 86 ALA A O 1
ATOM 627 N N . GLU A 1 87 ? 13.444 13.945 -10.210 1.00 84.62 87 GLU A N 1
ATOM 628 C CA . GLU A 1 87 ? 13.226 14.874 -9.105 1.00 84.62 87 GLU A CA 1
ATOM 629 C C . GLU A 1 87 ? 11.745 14.961 -8.722 1.00 84.62 87 GLU A C 1
ATOM 631 O O . GLU A 1 87 ? 11.439 14.888 -7.538 1.00 84.62 87 GLU A O 1
ATOM 636 N N . GLU A 1 88 ? 10.831 14.981 -9.693 1.00 84.25 88 GLU A N 1
ATOM 637 C CA . GLU A 1 88 ? 9.382 14.931 -9.473 1.00 84.25 88 GLU A CA 1
ATOM 638 C C . GLU A 1 88 ? 8.957 13.648 -8.740 1.00 84.25 88 GLU A C 1
ATOM 640 O O . GLU A 1 88 ? 8.254 13.724 -7.734 1.00 84.25 88 GLU A O 1
ATOM 645 N N . LEU A 1 89 ? 9.446 12.472 -9.151 1.00 79.69 89 LEU A N 1
ATOM 646 C CA . LEU A 1 89 ? 9.176 11.205 -8.452 1.00 79.69 89 LEU A CA 1
ATOM 647 C C . LEU A 1 89 ? 9.731 11.192 -7.020 1.00 79.69 89 LEU A C 1
ATOM 649 O O . LEU A 1 89 ? 9.073 10.730 -6.091 1.00 79.69 89 LEU A O 1
ATOM 653 N N . ARG A 1 90 ? 10.935 11.734 -6.807 1.00 85.25 90 ARG A N 1
ATOM 654 C CA . ARG A 1 90 ? 11.504 11.850 -5.454 1.00 85.25 90 ARG A CA 1
ATOM 655 C C . ARG A 1 90 ? 10.726 12.837 -4.591 1.00 85.25 90 ARG A C 1
ATOM 657 O O . ARG A 1 90 ? 10.522 12.568 -3.412 1.00 85.25 90 ARG A O 1
ATOM 664 N N . SER A 1 91 ? 10.289 13.952 -5.172 1.00 88.94 91 SER A N 1
ATOM 665 C CA . SER A 1 91 ? 9.477 14.954 -4.488 1.00 88.94 91 SER A CA 1
ATOM 666 C C . SER A 1 91 ? 8.115 14.386 -4.105 1.00 88.94 91 SER A C 1
ATOM 668 O O . SER A 1 91 ? 7.714 14.524 -2.957 1.00 88.94 91 SER A O 1
ATOM 670 N N . THR A 1 92 ? 7.423 13.716 -5.028 1.00 85.38 92 THR A N 1
ATOM 671 C CA . THR A 1 92 ? 6.112 13.094 -4.771 1.00 85.38 92 THR A CA 1
ATOM 672 C C . THR A 1 92 ? 6.207 12.007 -3.706 1.00 85.38 92 THR A C 1
ATOM 674 O O . THR A 1 92 ? 5.421 12.021 -2.761 1.00 85.38 92 THR A O 1
ATOM 677 N N . TRP A 1 93 ? 7.220 11.138 -3.776 1.00 85.75 93 TRP A N 1
ATOM 678 C CA . TRP A 1 93 ? 7.484 10.147 -2.733 1.00 85.75 93 TRP A CA 1
ATOM 679 C C . TRP A 1 93 ? 7.755 10.798 -1.369 1.00 85.75 93 TRP A C 1
ATOM 681 O O . TRP A 1 93 ? 7.139 10.420 -0.374 1.00 85.75 93 TRP A O 1
ATOM 691 N N . ALA A 1 94 ? 8.619 11.818 -1.313 1.00 88.75 94 ALA A N 1
ATOM 692 C CA . ALA A 1 94 ? 8.927 12.523 -0.069 1.00 88.75 94 ALA A CA 1
ATOM 693 C C . ALA A 1 94 ? 7.691 13.218 0.528 1.00 88.75 94 ALA A C 1
ATOM 695 O O . ALA A 1 94 ? 7.485 13.172 1.739 1.00 88.75 94 ALA A O 1
ATOM 696 N N . THR A 1 95 ? 6.848 13.829 -0.310 1.00 89.19 95 THR A N 1
ATOM 697 C CA . THR A 1 95 ? 5.576 14.426 0.115 1.00 89.19 95 THR A CA 1
ATOM 698 C C . THR A 1 95 ? 4.604 13.368 0.636 1.00 89.19 95 THR A C 1
ATOM 700 O O . THR A 1 95 ? 3.980 13.587 1.675 1.00 89.19 95 THR A O 1
ATOM 703 N N . SER A 1 96 ? 4.499 12.214 -0.028 1.00 85.38 96 SER A N 1
ATOM 704 C CA . SER A 1 96 ? 3.656 11.097 0.418 1.00 85.38 96 SER A CA 1
ATOM 705 C C . SER A 1 96 ? 4.104 10.567 1.779 1.00 85.38 96 SER A C 1
ATOM 707 O O . SER A 1 96 ? 3.301 10.445 2.700 1.00 85.38 96 SER A O 1
ATOM 709 N N . GLU A 1 97 ? 5.406 10.339 1.951 1.00 89.75 97 GLU A N 1
ATOM 710 C CA . GLU A 1 97 ? 5.981 9.876 3.214 1.00 89.75 97 GLU A CA 1
ATOM 711 C C . GLU A 1 97 ? 5.784 10.899 4.342 1.00 89.75 97 GLU A C 1
ATOM 713 O O . GLU A 1 97 ? 5.403 10.540 5.456 1.00 89.75 97 GLU A O 1
ATOM 718 N N . GLN A 1 98 ? 5.962 12.192 4.057 1.00 94.12 98 GLN A N 1
ATOM 719 C CA . GLN A 1 98 ? 5.678 13.254 5.021 1.00 94.12 98 GLN A CA 1
ATOM 720 C C . GLN A 1 98 ? 4.196 13.283 5.422 1.00 94.12 98 GLN A C 1
ATOM 722 O O . GLN A 1 98 ? 3.877 13.461 6.600 1.00 94.12 98 GLN A O 1
ATOM 727 N N . THR A 1 99 ? 3.292 13.096 4.459 1.00 89.31 99 THR A N 1
ATOM 728 C CA . THR A 1 99 ? 1.840 13.072 4.692 1.00 89.31 99 THR A CA 1
ATOM 729 C C . THR A 1 99 ? 1.455 11.872 5.553 1.00 89.31 99 THR A C 1
ATOM 731 O O . THR A 1 99 ? 0.740 12.034 6.541 1.00 89.31 99 THR A O 1
ATOM 734 N N . ARG A 1 100 ? 2.010 10.691 5.254 1.00 91.25 100 ARG A N 1
ATOM 735 C CA . ARG A 1 100 ? 1.849 9.468 6.049 1.00 91.25 100 ARG A CA 1
ATOM 736 C C . ARG A 1 100 ? 2.303 9.675 7.494 1.00 91.25 100 ARG A C 1
ATOM 738 O O . ARG A 1 100 ? 1.558 9.371 8.421 1.00 91.25 100 ARG A O 1
ATOM 745 N N . GLN A 1 101 ? 3.488 10.250 7.702 1.00 95.62 101 GLN A N 1
ATOM 746 C CA . GLN A 1 101 ? 4.010 10.533 9.044 1.00 95.62 101 GLN A CA 1
ATOM 747 C C . GLN A 1 101 ? 3.143 11.537 9.814 1.00 95.62 101 GLN A C 1
ATOM 749 O O . GLN A 1 101 ? 2.914 11.363 11.012 1.00 95.62 101 GLN A O 1
ATOM 754 N N . ALA A 1 102 ? 2.653 12.585 9.148 1.00 94.88 102 ALA A N 1
ATOM 755 C CA . ALA A 1 102 ? 1.755 13.560 9.762 1.00 94.88 102 ALA A CA 1
ATOM 756 C C . ALA A 1 102 ? 0.428 12.910 10.186 1.00 94.88 102 ALA A C 1
ATOM 758 O O . ALA A 1 102 ? -0.025 13.118 11.314 1.00 94.88 102 ALA A O 1
ATOM 759 N N . TRP A 1 103 ? -0.144 12.068 9.322 1.00 94.69 103 TRP A N 1
ATOM 760 C CA . TRP A 1 103 ? -1.342 11.289 9.622 1.00 94.69 103 TRP A CA 1
ATOM 761 C C . TRP A 1 103 ? -1.135 10.341 10.810 1.00 94.69 103 TRP A C 1
ATOM 763 O O . TRP A 1 103 ? -1.947 10.333 11.733 1.00 94.69 103 TRP A O 1
ATOM 773 N N . GLU A 1 104 ? -0.021 9.603 10.861 1.00 95.81 104 GLU A N 1
ATOM 774 C CA . GLU A 1 104 ? 0.292 8.727 11.998 1.00 95.81 104 GLU A CA 1
ATOM 775 C C . GLU A 1 104 ? 0.368 9.513 13.311 1.00 95.81 104 GLU A C 1
ATOM 777 O O . GLU A 1 104 ? -0.200 9.104 14.328 1.00 95.81 104 GLU A O 1
ATOM 782 N N . GLN A 1 105 ? 1.046 10.663 13.308 1.00 97.62 105 GLN A N 1
ATOM 783 C CA . GLN A 1 105 ? 1.130 11.524 14.488 1.00 97.62 105 GLN A CA 1
ATOM 784 C C . GLN A 1 105 ? -0.252 12.017 14.929 1.00 97.62 105 GLN A C 1
ATOM 786 O O . GLN A 1 105 ? -0.568 11.982 16.125 1.00 97.62 105 GLN A O 1
ATOM 791 N N . GLU A 1 106 ? -1.093 12.443 13.986 1.00 96.25 106 GLU A N 1
ATOM 792 C CA . GLU A 1 106 ? -2.461 12.871 14.267 1.00 96.25 106 GLU A CA 1
ATOM 793 C C . GLU A 1 106 ? -3.290 11.725 14.861 1.00 96.25 106 GLU A C 1
ATOM 795 O O . GLU A 1 106 ? -3.884 11.903 15.932 1.00 96.25 106 GLU A O 1
ATOM 800 N N . LEU A 1 107 ? -3.250 10.540 14.247 1.00 96.50 107 LEU A N 1
ATOM 801 C CA . LEU A 1 107 ? -3.939 9.330 14.694 1.00 96.50 107 LEU A CA 1
ATOM 802 C C . LEU A 1 107 ? -3.556 8.975 16.135 1.00 96.50 107 LEU A C 1
ATOM 804 O O . LEU A 1 107 ? -4.423 8.827 17.004 1.00 96.50 107 LEU A O 1
ATOM 808 N N . TRP A 1 108 ? -2.255 8.895 16.425 1.00 97.88 108 TRP A N 1
ATOM 809 C CA . TRP A 1 108 ? -1.768 8.562 17.763 1.00 97.88 108 TRP A CA 1
ATOM 810 C C . TRP A 1 108 ? -2.121 9.638 18.792 1.00 97.88 108 TRP A C 1
ATOM 812 O O . TRP A 1 108 ? -2.493 9.313 19.926 1.00 97.88 108 TRP A O 1
ATOM 822 N N . SER A 1 109 ? -2.075 10.917 18.412 1.00 97.56 109 SER A N 1
ATOM 823 C CA . SER A 1 109 ? -2.492 12.017 19.286 1.00 97.56 109 SER A CA 1
ATOM 824 C C . SER A 1 109 ? -4.000 11.981 19.583 1.00 97.56 109 SER A C 1
ATOM 826 O O . SER A 1 109 ? -4.416 12.179 20.730 1.00 97.56 109 SER A O 1
ATOM 828 N N . GLY A 1 110 ? -4.829 11.676 18.579 1.00 96.81 110 GLY A N 1
ATOM 829 C CA . GLY A 1 110 ? -6.276 11.507 18.690 1.00 96.81 110 GLY A CA 1
ATOM 830 C C . GLY A 1 110 ? -6.639 10.346 19.607 1.00 96.81 110 GLY A C 1
ATOM 831 O O . GLY A 1 110 ? -7.368 10.534 20.585 1.00 96.81 110 GLY A O 1
ATOM 832 N N . LEU A 1 111 ? -6.022 9.184 19.392 1.00 97.44 111 LEU A N 1
ATOM 833 C CA . LEU A 1 111 ? -6.193 8.013 20.248 1.00 97.44 111 LEU A CA 1
ATOM 834 C C . LEU A 1 111 ? -5.754 8.295 21.692 1.00 97.44 111 LEU A C 1
ATOM 836 O O . LEU A 1 111 ? -6.428 7.899 22.645 1.00 97.44 111 LEU A O 1
ATOM 840 N N . GLY A 1 112 ? -4.651 9.024 21.878 1.00 97.62 112 GLY A N 1
ATOM 841 C CA . GLY A 1 112 ? -4.198 9.477 23.192 1.00 97.62 112 GLY A CA 1
ATOM 842 C C . GLY A 1 112 ? -5.229 10.362 23.904 1.00 97.62 112 GLY A C 1
ATOM 843 O O . GLY A 1 112 ? -5.460 10.192 25.105 1.00 97.62 112 GLY A O 1
ATOM 844 N N . ARG A 1 113 ? -5.890 11.276 23.180 1.00 98.00 113 ARG A N 1
ATOM 845 C CA . ARG A 1 113 ? -6.980 12.113 23.715 1.00 98.00 113 ARG A CA 1
ATOM 846 C C . ARG A 1 113 ? -8.196 11.276 24.110 1.00 98.00 113 ARG A C 1
ATOM 848 O O . ARG A 1 113 ? -8.702 11.462 25.216 1.00 98.00 113 ARG A O 1
ATOM 855 N N . LEU A 1 114 ? -8.612 10.322 23.278 1.00 97.50 114 LEU A N 1
ATOM 856 C CA . LEU A 1 114 ? -9.722 9.415 23.593 1.00 97.50 114 LEU A CA 1
ATOM 857 C C . LEU A 1 114 ? -9.435 8.561 24.828 1.00 97.50 114 LEU A C 1
ATOM 859 O O . LEU A 1 114 ? -10.257 8.503 25.737 1.00 97.50 114 LEU A O 1
ATOM 863 N N . ARG A 1 115 ? -8.233 7.981 24.934 1.00 98.25 115 ARG A N 1
ATOM 864 C CA . ARG A 1 115 ? -7.814 7.226 26.129 1.00 98.25 115 ARG A CA 1
ATOM 865 C C . ARG A 1 115 ? -7.887 8.077 27.396 1.00 98.25 115 ARG A C 1
ATOM 867 O O . ARG A 1 115 ? -8.390 7.613 28.418 1.00 98.25 115 ARG A O 1
ATOM 874 N N . LYS A 1 116 ? -7.427 9.333 27.333 1.00 97.75 116 LYS A N 1
ATOM 875 C CA . LYS A 1 116 ? -7.542 10.280 28.455 1.00 97.75 116 LYS A CA 1
ATOM 876 C C . LYS A 1 116 ? -9.003 10.552 28.819 1.00 97.75 116 LYS A C 1
ATOM 878 O O . LYS A 1 116 ? -9.320 10.562 30.004 1.00 97.75 116 LYS A O 1
ATOM 883 N N . ARG A 1 117 ? -9.892 10.724 27.834 1.00 96.50 117 ARG A N 1
ATOM 884 C CA . ARG A 1 117 ? -11.333 10.938 28.062 1.00 96.50 117 ARG A CA 1
ATOM 885 C C . ARG A 1 117 ? -12.013 9.725 28.687 1.00 96.50 117 ARG A C 1
ATOM 887 O O . ARG A 1 117 ? -12.714 9.890 29.676 1.00 96.50 117 ARG A O 1
ATOM 894 N N . VAL A 1 118 ? -11.750 8.518 28.190 1.00 97.19 118 VAL A N 1
ATOM 895 C CA . VAL A 1 118 ? -12.279 7.269 28.769 1.00 97.19 118 VAL A CA 1
ATOM 896 C C . VAL A 1 118 ? -11.773 7.064 30.203 1.00 97.19 118 VAL A C 1
ATOM 898 O O . VAL A 1 118 ? -12.539 6.697 31.091 1.00 97.19 118 VAL A O 1
ATOM 901 N N . SER A 1 119 ? -10.502 7.370 30.472 1.00 97.69 119 SER A N 1
ATOM 902 C CA . SER A 1 119 ? -9.949 7.324 31.833 1.00 97.69 119 SER A CA 1
ATOM 903 C C . SER A 1 119 ? -10.597 8.360 32.767 1.00 97.69 119 SER A C 1
ATOM 905 O O . SER A 1 119 ? -10.959 8.052 33.909 1.00 97.69 119 SER A O 1
ATOM 907 N N . ALA A 1 120 ? -10.814 9.583 32.271 1.00 96.69 120 ALA A N 1
ATOM 908 C CA . ALA A 1 120 ? -11.526 10.629 33.002 1.00 96.69 120 ALA A CA 1
ATOM 909 C C . ALA A 1 120 ? -12.987 10.238 33.274 1.00 96.69 120 ALA A C 1
ATOM 911 O O . ALA A 1 120 ? -13.468 10.439 34.386 1.00 96.69 120 ALA A O 1
ATOM 912 N N . LEU A 1 121 ? -13.666 9.617 32.305 1.00 97.31 121 LEU A N 1
ATOM 913 C CA . LEU A 1 121 ? -15.013 9.070 32.458 1.00 97.31 121 LEU A CA 1
ATOM 914 C C . LEU A 1 121 ? -15.058 8.073 33.621 1.00 97.31 121 LEU A C 1
ATOM 916 O O . LEU A 1 121 ? -15.837 8.271 34.550 1.00 97.31 121 LEU A O 1
ATOM 920 N N . GLY A 1 122 ? -14.166 7.076 33.637 1.00 96.69 122 GLY A N 1
ATOM 921 C CA . GLY A 1 122 ? -14.085 6.099 34.730 1.00 96.69 122 GLY A CA 1
ATOM 922 C C . GLY A 1 122 ? -13.834 6.745 36.099 1.00 96.69 122 GLY A C 1
ATOM 923 O O . GLY A 1 122 ? -14.452 6.370 37.094 1.00 96.69 122 GLY A O 1
ATOM 924 N N . SER A 1 123 ? -12.989 7.778 36.146 1.00 97.44 123 SER A N 1
ATOM 925 C CA . SER A 1 123 ? -12.701 8.530 37.377 1.00 97.44 123 SER A CA 1
ATOM 926 C C . SER A 1 123 ? -13.878 9.387 37.861 1.00 97.44 123 SER A C 1
ATOM 928 O O . SER A 1 123 ? -14.015 9.604 39.070 1.00 97.44 123 SER A O 1
ATOM 930 N N . ASN A 1 124 ? -14.717 9.861 36.935 1.00 95.94 124 ASN A N 1
ATOM 931 C CA . ASN A 1 124 ? -15.855 10.743 37.194 1.00 95.94 124 ASN A CA 1
ATOM 932 C C . ASN A 1 124 ? -17.158 9.990 37.481 1.00 95.94 124 ASN A C 1
ATOM 934 O O . ASN A 1 124 ? -18.037 10.540 38.141 1.00 95.94 124 ASN A O 1
ATOM 938 N N . MET A 1 125 ? -17.279 8.728 37.056 1.00 96.44 125 MET A N 1
ATOM 939 C CA . MET A 1 125 ? -18.483 7.911 37.270 1.00 96.44 125 MET A CA 1
ATOM 940 C C . MET A 1 125 ? -18.905 7.832 38.743 1.00 96.44 125 MET A C 1
ATOM 942 O O . MET A 1 125 ? -20.096 7.848 39.036 1.00 96.44 125 MET A O 1
ATOM 946 N N . ARG A 1 126 ? -17.947 7.804 39.677 1.00 96.38 126 ARG A N 1
ATOM 947 C CA . ARG A 1 126 ? -18.218 7.780 41.129 1.00 96.38 126 ARG A CA 1
ATOM 948 C C . ARG A 1 126 ? -18.823 9.072 41.687 1.00 96.38 126 ARG A C 1
ATOM 950 O O . ARG A 1 126 ? -19.345 9.057 42.794 1.00 96.38 126 ARG A O 1
ATOM 957 N N . PHE A 1 127 ? -18.717 10.180 40.956 1.00 97.25 127 PHE A N 1
ATOM 958 C CA . PHE A 1 127 ? -19.224 11.491 41.367 1.00 97.25 127 PHE A CA 1
ATOM 959 C C . PHE A 1 127 ? -20.526 11.871 40.650 1.00 97.25 127 PHE A C 1
ATOM 961 O O . PHE A 1 127 ? -21.077 12.938 40.914 1.00 97.25 127 PHE A O 1
ATOM 968 N N . ALA A 1 128 ? -21.020 11.026 39.741 1.00 96.75 128 ALA A N 1
ATOM 969 C CA . ALA A 1 128 ? -22.256 11.286 39.022 1.00 96.75 128 ALA A CA 1
ATOM 970 C C . ALA A 1 128 ? -23.473 11.123 39.959 1.00 96.75 128 ALA A C 1
ATOM 972 O O . ALA A 1 128 ? -23.625 10.066 40.576 1.00 96.75 128 ALA A O 1
ATOM 973 N N . PRO A 1 129 ? -24.357 12.135 40.069 1.00 96.88 129 PRO A N 1
ATOM 974 C CA . PRO A 1 129 ? -25.463 12.120 41.027 1.00 96.88 129 PRO A CA 1
ATOM 975 C C . PRO A 1 129 ? -26.596 11.175 40.612 1.00 96.88 129 PRO A C 1
ATOM 977 O O . PRO A 1 129 ? -27.375 10.737 41.458 1.00 96.88 129 PRO A O 1
ATOM 980 N N . SER A 1 130 ? -26.699 10.833 39.324 1.00 98.06 130 SER A N 1
ATOM 981 C CA . SER A 1 130 ? -27.697 9.894 38.827 1.00 98.06 130 SER A CA 1
ATOM 982 C C . SER A 1 130 ? -27.153 8.955 37.750 1.00 98.06 130 SER A C 1
ATOM 984 O O . SER A 1 130 ? -26.214 9.259 37.014 1.00 98.06 130 SER A O 1
ATOM 986 N N . ARG A 1 131 ? -27.822 7.806 37.592 1.00 96.75 131 ARG A N 1
ATOM 987 C CA . ARG A 1 131 ? -27.555 6.855 36.500 1.00 96.75 131 ARG A CA 1
ATOM 988 C C . ARG A 1 131 ? -27.776 7.474 35.114 1.00 96.75 131 ARG A C 1
ATOM 990 O O . ARG A 1 131 ? -27.122 7.061 34.161 1.00 96.75 131 ARG A O 1
ATOM 997 N N . LYS A 1 132 ? -28.691 8.443 34.996 1.00 97.56 132 LYS A N 1
ATOM 998 C CA . LYS A 1 132 ? -28.953 9.140 33.729 1.00 97.56 132 LYS A CA 1
ATOM 999 C C . LYS A 1 132 ? -27.749 9.982 33.306 1.00 97.56 132 LYS A C 1
ATOM 1001 O O . LYS A 1 132 ? -27.389 9.948 32.135 1.00 97.56 132 LYS A O 1
ATOM 1006 N N . ASP A 1 133 ? -27.087 10.642 34.254 1.00 96.31 133 ASP A N 1
ATOM 1007 C CA . ASP A 1 133 ? -25.891 11.446 33.971 1.00 96.31 133 ASP A CA 1
ATOM 1008 C C . ASP A 1 133 ? -24.722 10.562 33.529 1.00 96.31 133 ASP A C 1
ATOM 1010 O O . ASP A 1 133 ? -24.047 10.872 32.550 1.00 96.31 133 ASP A O 1
ATOM 1014 N N . VAL A 1 134 ? -24.535 9.407 34.183 1.00 96.25 134 VAL A N 1
ATOM 1015 C CA . VAL A 1 134 ? -23.545 8.402 33.756 1.00 96.25 134 VAL A CA 1
ATOM 1016 C C . VAL A 1 134 ? -23.811 7.953 32.321 1.00 96.25 134 VAL A C 1
ATOM 1018 O O . VAL A 1 134 ? -22.889 7.932 31.512 1.00 96.25 134 VAL A O 1
ATOM 1021 N N . HIS A 1 135 ? -25.063 7.625 31.989 1.00 97.50 135 HIS A N 1
ATOM 1022 C CA . HIS A 1 135 ? -25.426 7.223 30.632 1.00 97.50 135 HIS A CA 1
ATOM 1023 C C . HIS A 1 135 ? -25.133 8.334 29.618 1.00 97.50 135 HIS A C 1
ATOM 1025 O O . HIS A 1 135 ? -24.574 8.051 28.567 1.00 97.50 135 HIS A O 1
ATOM 1031 N N . GLY A 1 136 ? -25.459 9.593 29.925 1.00 96.56 136 GLY A N 1
ATOM 1032 C CA . GLY A 1 136 ? -25.156 10.721 29.040 1.00 96.56 136 GLY A CA 1
ATOM 1033 C C . GLY A 1 136 ? -23.655 10.883 28.779 1.00 96.56 136 GLY A C 1
ATOM 1034 O O . GLY A 1 136 ? -23.241 11.071 27.633 1.00 96.56 136 GLY A O 1
ATOM 1035 N N . LEU A 1 137 ? -22.828 10.744 29.821 1.00 96.06 137 LEU A N 1
ATOM 1036 C CA . LEU A 1 137 ? -21.370 10.811 29.699 1.00 96.06 137 LEU A CA 1
ATOM 1037 C C . LEU A 1 137 ? -20.804 9.650 28.865 1.00 96.06 137 LEU A C 1
ATOM 1039 O O . LEU A 1 137 ? -19.938 9.875 28.021 1.00 96.06 137 LEU A O 1
ATOM 1043 N N . VAL A 1 138 ? -21.306 8.428 29.073 1.00 97.00 138 VAL A N 1
ATOM 1044 C CA . VAL A 1 138 ? -20.909 7.240 28.298 1.00 97.00 138 VAL A CA 1
ATOM 1045 C C . VAL A 1 138 ? -21.303 7.399 26.832 1.00 97.00 138 VAL A C 1
ATOM 1047 O O . VAL A 1 138 ? -20.437 7.292 25.973 1.00 97.00 138 VAL A O 1
ATOM 1050 N N . THR A 1 139 ? -22.558 7.753 26.540 1.00 97.38 139 THR A N 1
ATOM 1051 C CA . THR A 1 139 ? -23.039 7.952 25.164 1.00 97.38 139 THR A CA 1
ATOM 1052 C C . THR A 1 139 ? -22.248 9.034 24.432 1.00 97.38 139 THR A C 1
ATOM 1054 O O . THR A 1 139 ? -21.958 8.891 23.248 1.00 97.38 139 THR A O 1
ATOM 1057 N N . THR A 1 140 ? -21.846 10.100 25.128 1.00 96.12 140 THR A N 1
ATOM 1058 C CA . THR A 1 140 ? -20.989 11.138 24.537 1.00 96.12 140 THR A CA 1
ATOM 1059 C C . THR A 1 140 ? -19.612 10.575 24.175 1.00 96.12 140 THR A C 1
ATOM 1061 O O . THR A 1 140 ? -19.147 10.779 23.058 1.00 96.12 140 THR A O 1
ATOM 1064 N N . ALA A 1 141 ? -18.973 9.826 25.079 1.00 96.31 141 ALA A N 1
ATOM 1065 C CA . ALA A 1 141 ? -17.669 9.214 24.816 1.00 96.31 141 ALA A CA 1
ATOM 1066 C C . ALA A 1 141 ? -17.726 8.145 23.706 1.00 96.31 141 ALA A C 1
ATOM 1068 O O . ALA A 1 141 ? -16.808 8.058 22.892 1.00 96.31 141 ALA A O 1
ATOM 1069 N N . GLU A 1 142 ? -18.800 7.354 23.651 1.00 97.44 142 GLU A N 1
ATOM 1070 C CA . GLU A 1 142 ? -19.059 6.378 22.584 1.00 97.44 142 GLU A CA 1
ATOM 1071 C C . GLU A 1 142 ? -19.227 7.065 21.229 1.00 97.44 142 GLU A C 1
ATOM 1073 O O . GLU A 1 142 ? -18.606 6.655 20.250 1.00 97.44 142 GLU A O 1
ATOM 1078 N N . HIS A 1 143 ? -20.012 8.143 21.179 1.00 97.88 143 HIS A N 1
ATOM 1079 C CA . HIS A 1 143 ? -20.194 8.922 19.962 1.00 97.88 143 HIS A CA 1
ATOM 1080 C C . HIS A 1 143 ? -18.868 9.512 19.464 1.00 97.88 143 HIS A C 1
ATOM 1082 O O . HIS A 1 143 ? -18.547 9.400 18.284 1.00 97.88 143 HIS A O 1
ATOM 1088 N N . GLU A 1 144 ? -18.056 10.083 20.354 1.00 96.56 144 GLU A N 1
ATOM 1089 C CA . GLU A 1 144 ? -16.733 10.606 19.998 1.00 96.56 144 GLU A CA 1
ATOM 1090 C C . GLU A 1 144 ? -15.784 9.517 19.484 1.00 96.56 144 GLU A C 1
ATOM 1092 O O . GLU A 1 144 ? -15.051 9.746 18.521 1.00 96.56 144 GLU A O 1
ATOM 1097 N N . LEU A 1 145 ? -15.802 8.331 20.101 1.00 97.44 145 LEU A N 1
ATOM 1098 C CA . LEU A 1 145 ? -15.023 7.181 19.645 1.00 97.44 145 LEU A CA 1
ATOM 1099 C C . LEU A 1 145 ? -15.455 6.745 18.241 1.00 97.44 145 LEU A C 1
ATOM 1101 O O . LEU A 1 145 ? -14.600 6.475 17.399 1.00 97.44 145 LEU A O 1
ATOM 1105 N N . GLN A 1 146 ? -16.763 6.706 17.982 1.00 98.12 146 GLN A N 1
ATOM 1106 C CA . GLN A 1 146 ? -17.313 6.354 16.678 1.00 98.12 146 GLN A CA 1
ATOM 1107 C C . GLN A 1 146 ? -16.925 7.378 15.606 1.00 98.12 146 GLN A C 1
ATOM 1109 O O . GLN A 1 146 ? -16.464 6.991 14.536 1.00 98.12 146 GLN A O 1
ATOM 1114 N N . VAL A 1 147 ? -17.055 8.676 15.902 1.00 97.19 147 VAL A N 1
ATOM 1115 C CA . VAL A 1 147 ? -16.655 9.755 14.984 1.00 97.19 147 VAL A CA 1
ATOM 1116 C C . VAL A 1 147 ? -15.164 9.673 14.668 1.00 97.19 147 VAL A C 1
ATOM 1118 O O . VAL A 1 147 ? -14.784 9.763 13.505 1.00 97.19 147 VAL A O 1
ATOM 1121 N N . PHE A 1 148 ? -14.316 9.458 15.676 1.00 97.69 148 PHE A N 1
ATOM 1122 C CA . PHE A 1 148 ? -12.878 9.308 15.463 1.00 97.69 148 PHE A CA 1
ATOM 1123 C C . PHE A 1 148 ? -12.535 8.078 14.616 1.00 97.69 148 PHE A C 1
ATOM 1125 O O . PHE A 1 148 ? -11.690 8.170 13.731 1.00 97.69 148 PHE A O 1
ATOM 1132 N N . ALA A 1 149 ? -13.180 6.935 14.867 1.00 97.38 149 ALA A N 1
ATOM 1133 C CA . ALA A 1 149 ? -12.954 5.720 14.090 1.00 97.38 1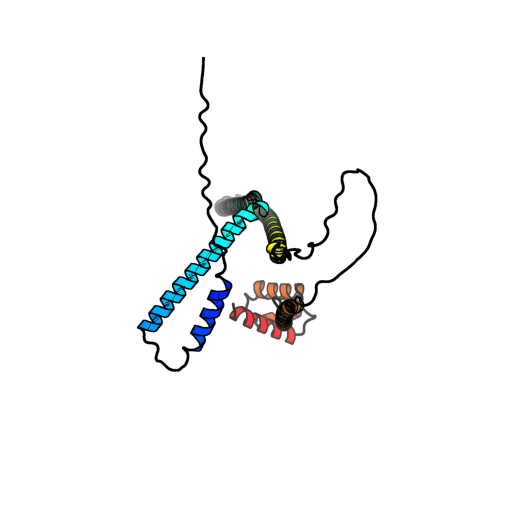49 ALA A CA 1
ATOM 1134 C C . ALA A 1 149 ? -13.345 5.907 12.616 1.00 97.38 149 ALA A C 1
ATOM 1136 O O . ALA A 1 149 ? -12.599 5.501 11.729 1.00 97.38 149 ALA A O 1
ATOM 1137 N N . GLU A 1 150 ? -14.475 6.567 12.361 1.00 97.75 150 GLU A N 1
ATOM 1138 C CA . GLU A 1 150 ? -14.933 6.878 11.007 1.00 97.75 150 GLU A CA 1
ATOM 1139 C C . GLU A 1 150 ? -13.979 7.845 10.291 1.00 97.75 150 GLU A C 1
ATOM 1141 O O . GLU A 1 150 ? -13.604 7.612 9.146 1.00 97.75 150 GLU A O 1
ATOM 1146 N N . GLN A 1 151 ? -13.514 8.890 10.983 1.00 96.94 151 GLN A N 1
ATOM 1147 C CA . GLN A 1 151 ? -12.517 9.821 10.445 1.00 96.94 151 GLN A CA 1
ATOM 1148 C C . GLN A 1 151 ? -11.195 9.122 10.116 1.00 96.94 151 GLN A C 1
ATOM 1150 O O . GLN A 1 151 ? -10.648 9.330 9.036 1.00 96.94 151 GLN A O 1
ATOM 1155 N N . ALA A 1 152 ? -10.698 8.272 11.018 1.00 94.44 152 ALA A N 1
ATOM 1156 C CA . ALA A 1 152 ? -9.473 7.512 10.797 1.00 94.44 152 ALA A CA 1
ATOM 1157 C C . ALA A 1 152 ? -9.603 6.556 9.602 1.00 94.44 152 ALA A C 1
ATOM 1159 O O . ALA A 1 152 ? -8.649 6.406 8.842 1.00 94.44 152 ALA A O 1
ATOM 1160 N N . ARG A 1 153 ? -10.783 5.946 9.415 1.00 97.25 153 ARG A N 1
ATOM 1161 C CA . ARG A 1 153 ? -11.078 5.107 8.250 1.00 97.25 153 ARG A CA 1
ATOM 1162 C C . ARG A 1 153 ? -11.045 5.913 6.955 1.00 97.25 153 ARG A C 1
ATOM 1164 O O . ARG A 1 153 ? -10.323 5.530 6.047 1.00 97.25 153 ARG A O 1
ATOM 1171 N N . GLN A 1 154 ? -11.748 7.044 6.897 1.00 97.06 154 GLN A N 1
ATOM 1172 C CA . GLN A 1 154 ? -11.758 7.890 5.701 1.00 97.06 154 GLN A CA 1
ATOM 1173 C C . GLN A 1 154 ? -10.344 8.349 5.318 1.00 97.06 154 GLN A C 1
ATOM 1175 O O . GLN A 1 154 ? -9.962 8.267 4.158 1.00 97.06 154 GLN A O 1
ATOM 1180 N N . GLN A 1 155 ? -9.545 8.782 6.298 1.00 94.31 155 GLN A N 1
ATOM 1181 C CA . GLN A 1 155 ? -8.158 9.187 6.053 1.00 94.31 155 GLN A CA 1
ATOM 1182 C C . GLN A 1 155 ? -7.282 8.028 5.558 1.00 94.31 155 GLN A C 1
ATOM 1184 O O . GLN A 1 155 ? -6.400 8.240 4.729 1.00 94.31 155 GLN A O 1
ATOM 1189 N N . PHE A 1 156 ? -7.508 6.812 6.064 1.00 94.25 156 PHE A N 1
ATOM 1190 C CA . PHE A 1 156 ? -6.818 5.618 5.582 1.00 94.25 156 PHE A CA 1
ATOM 1191 C C . PHE A 1 156 ? -7.186 5.310 4.127 1.00 94.25 156 PHE A C 1
ATOM 1193 O O . PHE A 1 156 ? -6.289 5.092 3.317 1.00 94.25 156 PHE A O 1
ATOM 1200 N N . ASP A 1 157 ? -8.475 5.346 3.785 1.00 95.25 157 ASP A N 1
ATOM 1201 C CA . ASP A 1 157 ? -8.951 5.098 2.420 1.00 95.25 157 ASP A CA 1
ATOM 1202 C C . ASP A 1 157 ? -8.376 6.133 1.432 1.00 95.25 157 ASP A C 1
ATOM 1204 O O . ASP A 1 157 ? -7.936 5.777 0.337 1.00 95.25 157 ASP A O 1
ATOM 1208 N N . ASP A 1 158 ? -8.292 7.404 1.842 1.00 91.62 158 ASP A N 1
ATOM 1209 C CA . ASP A 1 158 ? -7.688 8.476 1.045 1.00 91.62 158 ASP A CA 1
ATOM 1210 C C . ASP A 1 158 ? -6.177 8.256 0.818 1.00 91.62 158 ASP A C 1
ATOM 1212 O O . ASP A 1 158 ? -5.672 8.506 -0.280 1.00 91.62 158 ASP A O 1
ATOM 1216 N N . LEU A 1 159 ? -5.440 7.793 1.839 1.00 88.31 159 LEU A N 1
ATOM 1217 C CA . LEU A 1 159 ? -4.014 7.457 1.725 1.00 88.31 159 LEU A CA 1
ATOM 1218 C C . LEU A 1 159 ? -3.788 6.222 0.847 1.00 88.31 159 LEU A C 1
ATOM 1220 O O . LEU A 1 159 ? -2.898 6.241 -0.001 1.00 88.31 159 LEU A O 1
ATOM 1224 N N . ALA A 1 160 ? -4.615 5.187 0.996 1.00 88.62 160 ALA A N 1
ATOM 1225 C CA . ALA A 1 160 ? -4.558 3.993 0.159 1.00 88.62 160 ALA A CA 1
ATOM 1226 C C . ALA A 1 160 ? -4.797 4.341 -1.319 1.00 88.62 160 ALA A C 1
ATOM 1228 O O . ALA A 1 160 ? -4.077 3.872 -2.197 1.00 88.62 160 ALA A O 1
ATOM 1229 N N . GLY A 1 161 ? -5.751 5.233 -1.610 1.00 90.50 161 GLY A N 1
ATOM 1230 C CA . GLY A 1 161 ? -5.972 5.740 -2.967 1.00 90.50 161 GLY A CA 1
ATOM 1231 C C . GLY A 1 161 ? -4.752 6.459 -3.560 1.00 90.50 161 GLY A C 1
ATOM 1232 O O . GLY A 1 161 ? -4.468 6.311 -4.749 1.00 90.50 161 GLY A O 1
ATOM 1233 N N . GLN A 1 162 ? -4.006 7.212 -2.745 1.00 87.81 162 GLN A N 1
ATOM 1234 C CA . GLN A 1 162 ? -2.760 7.859 -3.177 1.00 87.81 162 GLN A CA 1
ATOM 1235 C C . GLN A 1 162 ? -1.646 6.843 -3.447 1.00 87.81 162 GLN A C 1
ATOM 1237 O O . GLN A 1 162 ? -0.922 6.993 -4.431 1.00 87.81 162 GLN A O 1
ATOM 1242 N N . GLU A 1 163 ? -1.525 5.812 -2.609 1.00 86.94 163 GLU A N 1
ATOM 1243 C CA . GLU A 1 163 ? -0.553 4.729 -2.781 1.00 86.94 163 GLU A CA 1
ATOM 1244 C C . GLU A 1 163 ? -0.783 3.982 -4.099 1.00 86.94 163 GLU A C 1
ATOM 1246 O O . GLU A 1 163 ? 0.137 3.913 -4.913 1.00 86.94 163 GLU A O 1
ATOM 1251 N N . TYR A 1 164 ? -2.021 3.566 -4.388 1.00 91.12 164 TYR A N 1
ATOM 1252 C CA . TYR A 1 164 ? -2.363 2.950 -5.676 1.00 91.12 164 TYR A CA 1
ATOM 1253 C C . TYR A 1 164 ? -2.034 3.859 -6.869 1.00 91.12 164 TYR A C 1
ATOM 1255 O O . TYR A 1 164 ? -1.484 3.408 -7.872 1.00 91.12 164 TYR A O 1
ATOM 1263 N N . GLY A 1 165 ? -2.301 5.165 -6.761 1.00 86.62 165 GLY A N 1
ATOM 1264 C CA . GLY A 1 165 ? -1.944 6.118 -7.816 1.00 86.62 165 GLY A CA 1
ATOM 1265 C C . GLY A 1 165 ? -0.430 6.230 -8.055 1.00 86.62 165 GLY A C 1
ATOM 1266 O O . GLY A 1 165 ? 0.012 6.419 -9.194 1.00 86.62 165 GLY A O 1
ATOM 1267 N N . LEU A 1 166 ? 0.384 6.104 -7.001 1.00 85.44 166 LEU A N 1
ATOM 1268 C CA . LEU A 1 166 ? 1.844 6.062 -7.115 1.00 85.44 166 LEU A CA 1
ATOM 1269 C C . LEU A 1 166 ? 2.319 4.752 -7.750 1.00 85.44 166 LEU A C 1
ATOM 1271 O O . LEU A 1 166 ? 3.202 4.792 -8.611 1.00 85.44 166 LEU A O 1
ATOM 1275 N N . GLU A 1 167 ? 1.730 3.619 -7.371 1.00 87.44 167 GLU A N 1
ATOM 1276 C CA . GLU A 1 167 ? 2.017 2.311 -7.968 1.00 87.44 167 GLU A CA 1
ATOM 1277 C C . GLU A 1 167 ? 1.739 2.309 -9.476 1.00 87.44 167 GLU A C 1
ATOM 1279 O O . GLU A 1 167 ? 2.627 1.962 -10.259 1.00 87.44 167 GLU A O 1
ATOM 1284 N N . ASP A 1 168 ? 0.577 2.810 -9.903 1.00 87.06 168 ASP A N 1
ATOM 1285 C CA . ASP A 1 168 ? 0.213 2.944 -11.319 1.00 87.06 168 ASP A CA 1
ATOM 1286 C C . ASP A 1 168 ? 1.219 3.816 -12.090 1.00 87.06 1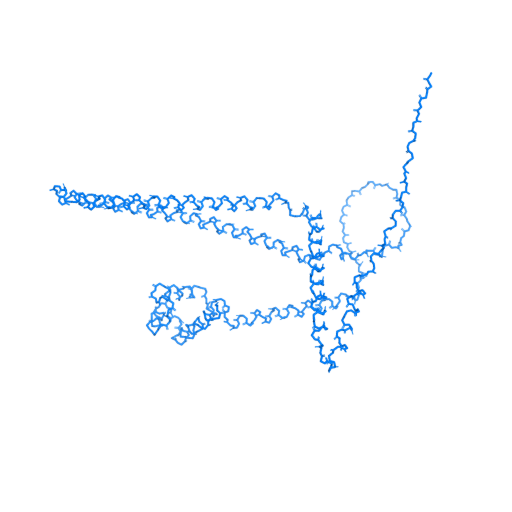68 ASP A C 1
ATOM 1288 O O . ASP A 1 168 ? 1.643 3.487 -13.204 1.00 87.06 168 ASP A O 1
ATOM 1292 N N . SER A 1 169 ? 1.644 4.936 -11.495 1.00 83.00 169 SER A N 1
ATOM 1293 C CA . SER A 1 169 ? 2.630 5.846 -12.093 1.00 83.00 169 SER A CA 1
ATOM 1294 C C . SER A 1 169 ? 4.005 5.184 -12.253 1.00 83.00 169 SER A C 1
ATOM 1296 O O . SER A 1 169 ? 4.668 5.329 -13.293 1.00 83.00 169 SER A O 1
ATOM 1298 N N . LEU A 1 170 ? 4.429 4.409 -11.252 1.00 86.69 170 LEU A N 1
ATOM 1299 C CA . LEU A 1 170 ? 5.664 3.630 -11.297 1.00 86.69 170 LEU A CA 1
ATOM 1300 C C . LEU A 1 170 ? 5.584 2.526 -12.350 1.00 86.69 170 LEU A C 1
ATOM 1302 O O . LEU A 1 170 ? 6.508 2.394 -13.154 1.00 86.69 170 LEU A O 1
ATOM 1306 N N . GLN A 1 171 ? 4.477 1.789 -12.411 1.00 88.00 171 GLN A N 1
ATOM 1307 C CA . GLN A 1 171 ? 4.270 0.730 -13.394 1.00 88.00 171 GLN A CA 1
ATOM 1308 C C . GLN A 1 171 ? 4.240 1.286 -14.824 1.00 88.00 171 GLN A C 1
ATOM 1310 O O . GLN A 1 171 ? 4.884 0.737 -15.719 1.00 88.00 171 GLN A O 1
ATOM 1315 N N . ALA A 1 172 ? 3.576 2.421 -15.051 1.00 83.75 172 ALA A N 1
ATOM 1316 C CA . ALA A 1 172 ? 3.590 3.100 -16.345 1.00 83.75 172 ALA A CA 1
ATOM 1317 C C . ALA A 1 172 ? 5.003 3.564 -16.738 1.00 83.75 172 ALA A C 1
ATOM 1319 O O . ALA A 1 172 ? 5.386 3.492 -17.909 1.00 83.75 172 ALA A O 1
ATOM 1320 N N . SER A 1 173 ? 5.793 4.032 -15.769 1.00 82.12 173 SER A N 1
ATOM 1321 C CA . SER A 1 173 ? 7.189 4.425 -15.985 1.00 82.12 173 SER A CA 1
ATOM 1322 C C . SER A 1 173 ? 8.077 3.221 -16.308 1.00 82.12 173 SER A C 1
ATOM 1324 O O . SER A 1 173 ? 8.890 3.296 -17.231 1.00 82.12 173 SER A O 1
ATOM 1326 N N . LEU A 1 174 ? 7.872 2.096 -15.616 1.00 87.69 174 LEU A N 1
ATOM 1327 C CA . LEU A 1 174 ? 8.552 0.828 -15.875 1.00 87.69 174 LEU A CA 1
ATOM 1328 C C . LEU A 1 174 ? 8.240 0.311 -17.283 1.00 87.69 174 LEU A C 1
ATOM 1330 O O . LEU A 1 174 ? 9.160 0.044 -18.048 1.00 87.69 174 LEU A O 1
ATOM 1334 N N . ALA A 1 175 ? 6.966 0.269 -17.674 1.00 86.62 175 ALA A N 1
ATOM 1335 C CA . ALA A 1 175 ? 6.558 -0.192 -19.001 1.00 86.62 175 ALA A CA 1
ATOM 1336 C C . ALA A 1 175 ? 7.177 0.654 -20.131 1.00 86.62 175 ALA A C 1
ATOM 1338 O O . ALA A 1 175 ? 7.600 0.131 -21.163 1.00 86.62 175 ALA A O 1
ATOM 1339 N N . ARG A 1 176 ? 7.283 1.978 -19.941 1.00 82.75 176 ARG A N 1
ATOM 1340 C CA . ARG A 1 176 ? 7.988 2.862 -20.890 1.00 82.75 176 ARG A CA 1
ATOM 1341 C C . ARG A 1 176 ? 9.476 2.540 -20.961 1.00 82.75 176 ARG A C 1
ATOM 1343 O O . ARG A 1 176 ? 10.032 2.506 -22.057 1.00 82.75 176 ARG A O 1
ATOM 1350 N N . PHE A 1 177 ? 10.104 2.306 -19.812 1.00 83.06 177 PHE A N 1
ATOM 1351 C CA . PHE A 1 177 ? 11.511 1.931 -19.730 1.00 83.06 177 PHE A CA 1
ATOM 1352 C C . PHE A 1 177 ? 11.783 0.596 -20.434 1.00 83.06 177 PHE A C 1
ATOM 1354 O O . PHE A 1 177 ? 12.674 0.522 -21.276 1.00 83.06 177 PHE A O 1
ATOM 1361 N N . GLU A 1 178 ? 10.976 -0.429 -20.177 1.00 85.81 178 GLU A N 1
ATOM 1362 C CA . GLU A 1 178 ? 11.064 -1.728 -20.854 1.00 85.81 178 GLU A CA 1
ATOM 1363 C C . GLU A 1 178 ? 10.854 -1.597 -22.366 1.00 85.81 178 GLU A C 1
ATOM 1365 O O . GLU A 1 178 ? 11.598 -2.181 -23.162 1.00 85.81 178 GLU A O 1
ATOM 1370 N N . GLY A 1 179 ? 9.891 -0.765 -22.775 1.00 83.31 179 GLY A N 1
ATOM 1371 C CA . GLY A 1 179 ? 9.670 -0.415 -24.173 1.00 83.31 179 GLY A CA 1
ATOM 1372 C C . GLY A 1 179 ? 10.902 0.219 -24.821 1.00 83.31 179 GLY A C 1
ATOM 1373 O O . GLY A 1 179 ? 11.212 -0.091 -25.968 1.00 83.31 179 GLY A O 1
ATOM 1374 N N . TRP A 1 180 ? 11.647 1.056 -24.096 1.00 77.56 180 TRP A N 1
ATOM 1375 C CA . TRP A 1 180 ? 12.908 1.629 -24.577 1.00 77.56 180 TRP A CA 1
ATOM 1376 C C . TRP A 1 180 ? 14.040 0.613 -24.634 1.00 77.56 180 TRP A C 1
ATOM 1378 O O . TRP A 1 180 ? 14.761 0.579 -25.627 1.00 77.56 180 TRP A O 1
ATOM 1388 N N . CYS A 1 181 ? 14.189 -0.236 -23.618 1.00 77.69 181 CYS A N 1
ATOM 1389 C CA . CYS A 1 181 ? 15.186 -1.308 -23.628 1.00 77.69 181 CYS A CA 1
ATOM 1390 C C . CYS A 1 181 ? 14.965 -2.294 -24.782 1.00 77.69 181 CYS A C 1
ATOM 1392 O O . CYS A 1 181 ? 15.925 -2.851 -25.308 1.00 77.69 181 CYS A O 1
ATOM 1394 N N . SER A 1 182 ? 13.709 -2.478 -25.188 1.00 84.50 182 SER A N 1
ATOM 1395 C CA . SER A 1 182 ? 13.325 -3.347 -26.302 1.00 84.50 182 SER A CA 1
ATOM 1396 C C . SER A 1 182 ? 13.560 -2.720 -27.680 1.00 84.50 182 SER A C 1
ATOM 1398 O O . SER A 1 182 ? 13.577 -3.439 -28.678 1.00 84.50 182 SER A O 1
ATOM 1400 N N . GLN A 1 183 ? 13.741 -1.397 -27.777 1.00 79.69 183 GLN A N 1
ATOM 1401 C CA . GLN A 1 183 ? 14.084 -0.759 -29.046 1.00 79.69 183 GLN A CA 1
ATOM 1402 C C . GLN A 1 183 ? 15.528 -1.103 -29.410 1.00 79.69 183 GLN A C 1
ATOM 1404 O O . GLN A 1 183 ? 16.461 -0.816 -28.658 1.00 79.69 183 GLN A O 1
ATOM 1409 N N . GLU A 1 184 ? 15.730 -1.711 -30.581 1.00 67.94 184 GLU A N 1
ATOM 1410 C CA . GLU A 1 184 ? 17.076 -1.970 -31.083 1.00 67.94 184 GLU A CA 1
ATOM 1411 C C . GLU A 1 184 ? 17.872 -0.665 -31.124 1.00 67.94 184 GLU A C 1
ATOM 1413 O O . GLU A 1 184 ? 17.447 0.326 -31.724 1.00 67.94 184 GLU A O 1
ATOM 1418 N N . SER A 1 185 ? 19.031 -0.667 -30.456 1.00 65.38 185 SER A N 1
ATOM 1419 C CA . SER A 1 185 ? 19.908 0.499 -30.382 1.00 65.38 185 SER A CA 1
ATOM 1420 C C . SER A 1 185 ? 20.086 1.107 -31.769 1.00 65.38 185 SER A C 1
ATOM 1422 O O . SER A 1 185 ? 20.482 0.417 -32.708 1.00 65.38 185 SER A O 1
ATOM 1424 N N . ALA A 1 186 ? 19.862 2.417 -31.897 1.00 58.22 186 ALA A N 1
ATOM 1425 C CA . ALA A 1 186 ? 20.059 3.147 -33.149 1.00 58.22 186 ALA A CA 1
ATOM 1426 C C . ALA A 1 186 ? 21.494 3.013 -33.705 1.00 58.22 186 ALA A C 1
ATOM 1428 O O . ALA A 1 186 ? 21.735 3.336 -34.866 1.00 58.22 186 ALA A O 1
ATOM 1429 N N . MET A 1 187 ? 22.443 2.505 -32.909 1.00 56.47 187 MET A N 1
ATOM 1430 C CA . MET A 1 187 ? 23.789 2.139 -33.358 1.00 56.47 187 MET A CA 1
ATOM 1431 C C . MET A 1 187 ? 23.833 0.884 -34.240 1.00 56.47 187 MET A C 1
ATOM 1433 O O . MET A 1 187 ? 24.773 0.727 -35.011 1.00 56.47 187 MET A O 1
ATOM 1437 N N . LYS A 1 188 ? 22.825 0.008 -34.169 1.00 60.03 188 LYS A N 1
ATOM 1438 C CA . LYS A 1 188 ? 22.641 -1.113 -35.101 1.00 60.03 188 LYS A CA 1
ATOM 1439 C C . LYS A 1 188 ? 21.936 -0.702 -36.385 1.00 60.03 188 LYS A C 1
ATOM 1441 O O . LYS A 1 188 ? 21.723 -1.559 -37.237 1.00 60.03 188 LYS A O 1
ATOM 1446 N N . ARG A 1 189 ? 21.586 0.582 -36.554 1.00 55.91 189 ARG A N 1
ATOM 1447 C CA . ARG A 1 189 ? 21.030 1.066 -37.816 1.00 55.91 189 ARG A CA 1
ATOM 1448 C C . ARG A 1 189 ? 22.043 0.707 -38.905 1.00 55.91 189 ARG A C 1
ATOM 1450 O O . ARG A 1 189 ? 23.148 1.250 -38.865 1.00 55.91 189 ARG A O 1
ATOM 1457 N N . PRO A 1 190 ? 21.719 -0.225 -39.819 1.00 60.97 190 PRO A N 1
ATOM 1458 C CA . PRO A 1 190 ? 22.678 -0.687 -40.803 1.00 60.97 190 PRO A CA 1
ATOM 1459 C C . PRO A 1 190 ? 23.149 0.548 -41.554 1.00 60.97 190 PRO A C 1
ATOM 1461 O O . PRO A 1 190 ? 22.330 1.294 -42.102 1.00 60.97 190 PRO A O 1
ATOM 1464 N N . SER A 1 191 ? 24.455 0.825 -41.495 1.00 59.56 191 SER A N 1
ATOM 1465 C CA . SER A 1 191 ? 25.040 1.882 -42.303 1.00 59.56 191 SER A CA 1
ATOM 1466 C C . SER A 1 191 ? 24.627 1.575 -43.730 1.00 59.56 191 SER A C 1
ATOM 1468 O O . SER A 1 191 ? 24.968 0.522 -44.263 1.00 59.56 191 SER A O 1
ATOM 1470 N N . SER A 1 192 ? 23.811 2.452 -44.307 1.00 59.09 192 SER A N 1
ATOM 1471 C CA . SER A 1 192 ? 23.378 2.391 -45.695 1.00 59.09 192 SER A CA 1
ATOM 1472 C C . SER A 1 192 ? 24.608 2.560 -46.595 1.00 59.09 192 SER A C 1
ATOM 1474 O O . SER A 1 192 ? 24.838 3.619 -47.170 1.00 59.09 192 SER A O 1
ATOM 1476 N N . GLU A 1 193 ? 25.423 1.516 -46.702 1.00 59.25 193 GLU A N 1
ATOM 1477 C CA . GLU A 1 193 ? 26.619 1.442 -47.542 1.00 59.25 193 GLU A CA 1
ATOM 1478 C C . GLU A 1 193 ? 26.269 1.158 -49.015 1.00 59.25 193 GLU A C 1
ATOM 1480 O O . GLU A 1 193 ? 27.152 1.035 -49.855 1.00 59.25 193 GLU A O 1
ATOM 1485 N N . ALA A 1 194 ? 24.980 1.130 -49.371 1.00 55.69 194 ALA A N 1
ATOM 1486 C CA . ALA A 1 194 ? 24.504 0.876 -50.731 1.00 55.69 194 ALA A CA 1
ATOM 1487 C C . ALA A 1 194 ? 23.873 2.104 -51.423 1.00 55.69 194 ALA A C 1
ATOM 1489 O O . ALA A 1 194 ? 23.025 1.949 -52.295 1.00 55.69 194 ALA A O 1
ATOM 1490 N N . ALA A 1 195 ? 24.297 3.325 -51.082 1.00 58.38 195 ALA A N 1
ATOM 1491 C CA . ALA A 1 195 ? 24.015 4.522 -51.890 1.00 58.38 195 ALA A CA 1
ATOM 1492 C C . ALA A 1 195 ? 25.290 5.053 -52.573 1.00 58.38 195 ALA A C 1
ATOM 1494 O O . ALA A 1 195 ? 25.541 6.253 -52.628 1.00 58.38 195 ALA A O 1
ATOM 1495 N N . SER A 1 196 ? 26.100 4.138 -53.105 1.00 59.44 196 SER A N 1
ATOM 1496 C CA . SER A 1 196 ? 27.261 4.439 -53.943 1.00 59.44 196 SER A CA 1
ATOM 1497 C C . SER A 1 196 ? 26.922 4.202 -55.414 1.00 59.44 196 SER A C 1
ATOM 1499 O O . SER A 1 196 ? 27.425 3.251 -55.994 1.00 59.44 196 SER A O 1
ATOM 1501 N N . SER A 1 197 ? 26.065 5.044 -56.008 1.00 55.56 197 SER A N 1
ATOM 1502 C CA . SER A 1 197 ? 26.105 5.370 -57.450 1.00 55.56 197 SER A CA 1
ATOM 1503 C C . SER A 1 197 ? 24.924 6.252 -57.877 1.00 55.56 197 SER A C 1
ATOM 1505 O O . SER A 1 197 ? 23.857 5.760 -58.231 1.00 55.56 197 SER A O 1
ATOM 1507 N N . SER A 1 198 ? 25.118 7.568 -57.914 1.00 47.84 198 SER A N 1
ATOM 1508 C CA . SER A 1 198 ? 24.996 8.322 -59.172 1.00 47.84 198 SER A CA 1
ATOM 1509 C C . SER A 1 198 ? 25.298 9.801 -58.938 1.00 47.84 198 SER A C 1
ATOM 1511 O O . SER A 1 198 ? 24.624 10.523 -58.210 1.00 47.84 198 SER A O 1
ATOM 1513 N N . SER A 1 199 ? 26.365 10.251 -59.587 1.00 54.00 199 SER A N 1
ATOM 1514 C CA . SER A 1 199 ? 26.596 11.650 -59.900 1.00 54.00 199 SER A CA 1
ATOM 1515 C C . SER A 1 199 ? 25.432 12.183 -60.742 1.00 54.00 199 SER A C 1
ATOM 1517 O O . SER A 1 199 ? 25.197 11.686 -61.842 1.00 54.00 199 SER A O 1
ATOM 1519 N N . GLY A 1 200 ? 24.742 13.214 -60.263 1.00 47.56 200 GLY A N 1
ATOM 1520 C CA . GLY A 1 200 ? 23.721 13.907 -61.045 1.00 47.56 200 GLY A CA 1
ATOM 1521 C C . GLY A 1 200 ? 23.098 15.078 -60.290 1.00 47.56 200 GLY A C 1
ATOM 1522 O O . GLY A 1 200 ? 22.104 14.915 -59.597 1.00 47.56 200 GLY A O 1
ATOM 1523 N N . LEU A 1 201 ? 23.691 16.267 -60.432 1.00 57.69 201 LEU A N 1
ATOM 1524 C CA . LEU A 1 201 ? 23.047 17.567 -60.165 1.00 57.69 201 LEU A CA 1
ATOM 1525 C C . LEU A 1 201 ? 21.695 17.631 -60.923 1.00 57.69 201 LEU A C 1
ATOM 1527 O O . LEU A 1 201 ? 21.651 17.108 -62.038 1.00 57.69 201 LEU A O 1
ATOM 1531 N N . PRO A 1 202 ? 20.626 18.306 -60.431 1.00 51.62 202 PRO A N 1
ATOM 1532 C CA . PRO A 1 202 ? 20.615 19.773 -60.463 1.00 51.62 202 PRO A CA 1
ATOM 1533 C C . PRO A 1 202 ? 19.772 20.501 -59.386 1.00 51.62 202 PRO A C 1
ATOM 1535 O O . PRO A 1 202 ? 18.672 20.126 -59.005 1.00 51.62 202 PRO A O 1
ATOM 1538 N N . ARG A 1 203 ? 20.300 21.657 -58.971 1.00 52.44 203 ARG A N 1
ATOM 1539 C CA . ARG A 1 203 ? 19.651 22.977 -59.079 1.00 52.44 203 ARG A CA 1
ATOM 1540 C C . ARG A 1 203 ? 18.106 23.021 -58.944 1.00 52.44 203 ARG A C 1
ATOM 1542 O O . ARG A 1 203 ? 17.385 22.832 -59.910 1.00 52.44 203 ARG A O 1
ATOM 1549 N N . ARG A 1 204 ? 17.661 23.488 -57.771 1.00 57.34 204 ARG A N 1
ATOM 1550 C CA . ARG A 1 204 ? 16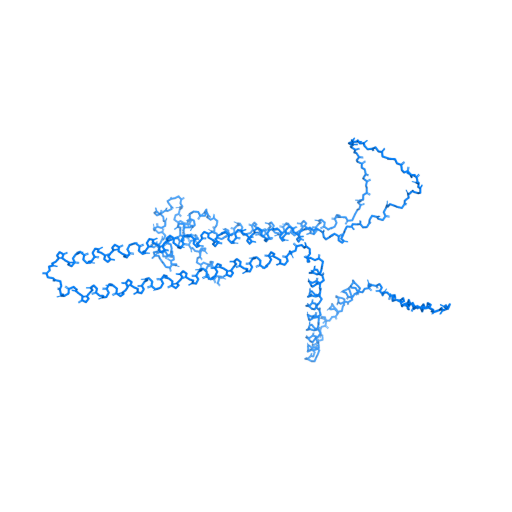.631 24.529 -57.543 1.00 57.34 204 ARG A CA 1
ATOM 1551 C C . ARG A 1 204 ? 15.335 24.449 -58.382 1.00 57.34 204 ARG A C 1
ATOM 1553 O O . ARG A 1 204 ? 15.275 25.042 -59.451 1.00 57.34 204 ARG A O 1
ATOM 1560 N N . SER A 1 205 ? 14.249 23.964 -57.777 1.00 46.28 205 SER A N 1
ATOM 1561 C CA . SER A 1 205 ? 12.894 24.498 -58.022 1.00 46.28 205 SER A CA 1
ATOM 1562 C C . SER A 1 205 ? 11.888 24.042 -56.962 1.00 46.28 205 SER A C 1
ATOM 1564 O O . SER A 1 205 ? 11.754 22.854 -56.684 1.00 46.28 205 SER A O 1
ATOM 1566 N N . LEU A 1 206 ? 11.177 25.020 -56.391 1.00 60.03 206 LEU A N 1
ATOM 1567 C CA . LEU A 1 206 ? 9.943 24.850 -55.627 1.00 60.03 206 LEU A CA 1
ATOM 1568 C C . LEU A 1 206 ? 8.849 24.194 -56.490 1.00 60.03 206 LEU A C 1
ATOM 1570 O O . LEU A 1 206 ? 8.570 24.701 -57.571 1.00 60.03 206 LEU A O 1
ATOM 1574 N N . ALA A 1 207 ? 8.173 23.176 -55.954 1.00 51.72 207 ALA A N 1
ATOM 1575 C CA . ALA A 1 207 ? 6.743 22.855 -56.122 1.00 51.72 207 ALA A CA 1
ATOM 1576 C C . ALA A 1 207 ? 6.482 21.591 -55.278 1.00 51.72 207 ALA A C 1
ATOM 1578 O O . ALA A 1 207 ? 7.194 20.606 -55.407 1.00 51.72 207 ALA A O 1
ATOM 1579 N N . LYS A 1 208 ? 5.708 21.655 -54.192 1.00 57.12 208 LYS A N 1
ATOM 1580 C CA . LYS A 1 208 ? 4.247 21.489 -54.115 1.00 57.12 208 LYS A CA 1
ATOM 1581 C C . LYS A 1 208 ? 3.732 20.203 -54.788 1.00 57.12 208 LYS A C 1
ATOM 1583 O O . LYS A 1 208 ? 3.768 20.092 -56.003 1.00 57.12 208 LYS A O 1
ATOM 1588 N N . ALA A 1 209 ? 3.103 19.385 -53.937 1.00 53.28 209 ALA A N 1
ATOM 1589 C CA . ALA A 1 209 ? 2.050 18.399 -54.199 1.00 53.28 209 ALA A CA 1
ATOM 1590 C C . ALA A 1 209 ? 2.429 16.903 -54.288 1.00 53.28 209 ALA A C 1
ATOM 1592 O O . ALA A 1 209 ? 3.158 16.459 -55.162 1.00 53.28 209 ALA A O 1
ATOM 1593 N N . THR A 1 210 ? 1.773 16.175 -53.370 1.00 51.25 210 THR A N 1
ATOM 1594 C CA . THR A 1 210 ? 1.068 14.888 -53.523 1.00 51.25 210 THR A CA 1
ATOM 1595 C C . THR A 1 210 ? 1.857 13.609 -53.808 1.00 51.25 210 THR A C 1
ATOM 1597 O O . THR A 1 210 ? 2.367 13.416 -54.899 1.00 51.25 210 THR A O 1
ATOM 1600 N N . SER A 1 211 ? 1.814 12.718 -52.803 1.00 54.53 211 SER A N 1
ATOM 1601 C CA . SER A 1 211 ? 1.381 11.307 -52.868 1.00 54.53 211 SER A CA 1
ATOM 1602 C C . SER A 1 211 ? 1.731 10.508 -54.130 1.00 54.53 211 SER A C 1
ATOM 1604 O O . SER A 1 211 ? 1.280 10.855 -55.217 1.00 54.53 211 SER A O 1
ATOM 1606 N N . LYS A 1 212 ? 2.368 9.341 -53.945 1.00 57.16 212 LYS A N 1
ATOM 1607 C CA . LYS A 1 212 ? 1.747 8.011 -54.141 1.00 57.16 212 LYS A CA 1
ATOM 1608 C C . LYS A 1 212 ? 2.806 6.940 -54.453 1.00 57.16 212 LYS A C 1
ATOM 1610 O O . LYS A 1 212 ? 3.557 7.075 -55.406 1.00 57.16 212 LYS A O 1
ATOM 1615 N N . ASP A 1 213 ? 2.788 5.900 -53.621 1.00 54.31 213 ASP A N 1
ATOM 1616 C CA . ASP A 1 213 ? 3.183 4.501 -53.831 1.00 54.31 213 ASP A CA 1
ATOM 1617 C C . ASP A 1 213 ? 4.554 4.087 -54.409 1.00 54.31 213 ASP A C 1
ATOM 1619 O O . ASP A 1 213 ? 5.031 4.550 -55.437 1.00 54.31 213 ASP A O 1
ATOM 1623 N N . SER A 1 214 ? 5.033 2.992 -53.798 1.00 48.22 214 SER A N 1
ATOM 1624 C CA . SER A 1 214 ? 5.638 1.789 -54.403 1.00 48.22 214 SER A CA 1
ATOM 1625 C C . SER A 1 214 ? 7.156 1.525 -54.273 1.00 48.22 214 SER A C 1
ATOM 1627 O O . SER A 1 214 ? 7.981 1.995 -55.041 1.00 48.22 214 SER A O 1
ATOM 1629 N N . ILE A 1 215 ? 7.465 0.684 -53.271 1.00 54.22 215 ILE A N 1
ATOM 1630 C CA . ILE A 1 215 ? 8.054 -0.676 -53.363 1.00 54.22 215 ILE A CA 1
ATOM 1631 C C . ILE A 1 215 ? 9.411 -0.873 -54.082 1.00 54.22 215 ILE A C 1
ATOM 1633 O O . ILE A 1 215 ? 9.521 -0.715 -55.291 1.00 54.22 215 ILE A O 1
ATOM 1637 N N . GLY A 1 216 ? 10.359 -1.486 -53.349 1.00 49.53 216 GLY A N 1
ATOM 1638 C CA . GLY A 1 216 ? 11.412 -2.376 -53.886 1.00 49.53 216 GLY A CA 1
ATOM 1639 C C . GLY A 1 216 ? 12.759 -2.235 -53.151 1.00 49.53 216 GLY A C 1
ATOM 1640 O O . GLY A 1 216 ? 13.439 -1.246 -53.368 1.00 49.53 216 GLY A O 1
ATOM 1641 N N . ARG A 1 217 ? 13.155 -3.046 -52.151 1.00 54.47 217 ARG A N 1
ATOM 1642 C CA . ARG A 1 217 ? 13.440 -4.505 -52.073 1.00 54.47 217 ARG A CA 1
ATOM 1643 C C . ARG A 1 217 ? 14.894 -4.857 -52.449 1.00 54.47 217 ARG A C 1
ATOM 1645 O O . ARG A 1 217 ? 15.205 -4.897 -53.630 1.00 54.47 217 ARG A O 1
ATOM 1652 N N . ALA A 1 218 ? 15.712 -5.199 -51.439 1.00 52.47 218 ALA A N 1
ATOM 1653 C CA . ALA A 1 218 ? 16.563 -6.407 -51.350 1.00 52.47 218 ALA A CA 1
ATOM 1654 C C . ALA A 1 218 ? 17.716 -6.231 -50.331 1.00 52.47 218 ALA A C 1
ATOM 1656 O O . ALA A 1 218 ? 18.747 -5.654 -50.655 1.00 52.47 218 ALA A O 1
ATOM 1657 N N . SER A 1 219 ? 17.560 -6.782 -49.123 1.00 51.22 219 SER A N 1
ATOM 1658 C CA . SER A 1 219 ? 18.670 -7.121 -48.221 1.00 51.22 219 SER A CA 1
ATOM 1659 C C . SER A 1 219 ? 18.229 -8.313 -47.376 1.00 51.22 219 SER A C 1
ATOM 1661 O O . SER A 1 219 ? 17.369 -8.192 -46.517 1.00 51.22 219 SER A O 1
ATOM 1663 N N . GLY A 1 220 ? 18.736 -9.490 -47.710 1.00 56.28 220 GLY A N 1
ATOM 1664 C CA . GLY A 1 220 ? 18.555 -10.739 -46.978 1.00 56.28 220 GLY A CA 1
ATOM 1665 C C . GLY A 1 220 ? 19.846 -11.504 -47.209 1.00 56.28 220 GLY A C 1
ATOM 1666 O O . GLY A 1 220 ? 20.326 -11.552 -48.337 1.00 56.28 220 GLY A O 1
ATOM 1667 N N . LEU A 1 221 ? 20.551 -11.949 -46.176 1.00 54.66 221 LEU A N 1
ATOM 1668 C CA . LEU A 1 221 ? 20.506 -13.364 -45.803 1.00 54.66 221 LEU A CA 1
ATOM 1669 C C . LEU A 1 221 ? 21.070 -13.625 -44.385 1.00 54.66 221 LEU A C 1
ATOM 1671 O O . LEU A 1 221 ? 21.276 -14.782 -44.045 1.00 54.66 221 LEU A O 1
ATOM 1675 N N . ASN A 1 222 ? 21.291 -12.599 -43.546 1.00 51.53 222 ASN A N 1
ATOM 1676 C CA . ASN A 1 222 ? 21.927 -12.775 -42.223 1.00 51.53 222 ASN A CA 1
ATOM 1677 C C . ASN A 1 222 ? 21.037 -12.473 -40.995 1.00 51.53 222 ASN A C 1
ATOM 1679 O O . ASN A 1 222 ? 21.468 -12.705 -39.872 1.00 51.53 222 ASN A O 1
ATOM 1683 N N . GLU A 1 223 ? 19.788 -12.028 -41.183 1.00 56.28 223 GLU A N 1
ATOM 1684 C CA . GLU A 1 223 ? 18.800 -11.871 -40.090 1.00 56.28 223 GLU A CA 1
ATOM 1685 C C . GLU A 1 223 ? 18.302 -13.214 -39.530 1.00 56.28 223 GLU A C 1
ATOM 1687 O O . GLU A 1 223 ? 17.934 -13.311 -38.364 1.00 56.28 223 GLU A O 1
ATOM 1692 N N . ARG A 1 224 ? 18.366 -14.294 -40.320 1.00 55.84 224 ARG A N 1
ATOM 1693 C CA . ARG A 1 224 ? 17.727 -15.573 -39.962 1.00 55.84 224 ARG A CA 1
ATOM 1694 C C . ARG A 1 224 ? 18.335 -16.290 -38.752 1.00 55.84 224 ARG A C 1
ATOM 1696 O O . ARG A 1 224 ? 17.671 -17.151 -38.188 1.00 55.84 224 ARG A O 1
ATOM 1703 N N . SER A 1 225 ? 19.573 -15.979 -38.360 1.00 56.72 225 SER A N 1
ATOM 1704 C CA . SER A 1 225 ? 20.203 -16.614 -37.191 1.00 56.72 225 SER A CA 1
ATOM 1705 C C . SER A 1 225 ? 19.843 -15.925 -35.875 1.00 56.72 225 SER A C 1
ATOM 1707 O O . SER A 1 225 ? 19.736 -16.607 -34.864 1.00 56.72 225 SER A O 1
ATOM 1709 N N . ALA A 1 226 ? 19.647 -14.603 -35.874 1.00 68.06 226 ALA A N 1
ATOM 1710 C CA . ALA A 1 226 ? 19.269 -13.867 -34.665 1.00 68.06 226 ALA A CA 1
ATOM 1711 C C . ALA A 1 226 ? 17.812 -14.154 -34.274 1.00 68.06 226 ALA A C 1
ATOM 1713 O O . ALA A 1 226 ? 17.500 -14.296 -33.093 1.00 68.06 226 ALA A O 1
ATOM 1714 N N . ASP A 1 227 ? 16.946 -14.341 -35.271 1.00 69.81 227 ASP A N 1
ATOM 1715 C CA . ASP A 1 227 ? 15.556 -14.743 -35.050 1.00 69.81 227 ASP A CA 1
ATOM 1716 C C . ASP A 1 227 ? 15.440 -16.128 -34.394 1.00 69.81 227 ASP A C 1
ATOM 1718 O O . ASP A 1 227 ? 14.526 -16.355 -33.605 1.00 69.81 227 ASP A O 1
ATOM 1722 N N . SER A 1 228 ? 16.379 -17.043 -34.667 1.00 80.81 228 SER A N 1
ATOM 1723 C CA . SER A 1 228 ? 16.373 -18.394 -34.088 1.00 80.81 228 SER A CA 1
ATOM 1724 C C . SER A 1 228 ? 16.608 -18.386 -32.574 1.00 80.81 228 SER A C 1
ATOM 1726 O O . SER A 1 228 ? 15.953 -19.132 -31.849 1.00 80.81 228 SER A O 1
ATOM 1728 N N . ASP A 1 229 ? 17.517 -17.544 -32.082 1.00 78.25 229 ASP A N 1
ATOM 1729 C CA . ASP A 1 229 ? 17.829 -17.470 -30.649 1.00 78.25 229 ASP A CA 1
ATOM 1730 C C . ASP A 1 229 ? 16.724 -16.742 -29.875 1.00 78.25 229 ASP A C 1
ATOM 1732 O O . ASP A 1 229 ? 16.355 -17.142 -28.769 1.00 78.25 229 ASP A O 1
ATOM 1736 N N . VAL A 1 230 ? 16.134 -15.705 -30.480 1.00 78.69 230 VAL A N 1
ATOM 1737 C CA . VAL A 1 230 ? 14.970 -15.011 -29.910 1.00 78.69 230 VAL A CA 1
ATOM 1738 C C . VAL A 1 230 ? 13.760 -15.943 -29.856 1.00 78.69 230 VAL A C 1
ATOM 1740 O O . VAL A 1 230 ? 13.043 -15.938 -28.854 1.00 78.69 230 VAL A O 1
ATOM 1743 N N . ALA A 1 231 ? 13.549 -16.774 -30.881 1.00 84.75 231 ALA A N 1
ATOM 1744 C CA . ALA A 1 231 ? 12.513 -17.804 -30.866 1.00 84.75 231 ALA A CA 1
ATOM 1745 C C . ALA A 1 231 ? 12.749 -18.821 -29.739 1.00 84.75 231 ALA A C 1
ATOM 1747 O O . ALA A 1 231 ? 11.842 -19.065 -28.953 1.00 84.75 231 ALA A O 1
ATOM 1748 N N . ALA A 1 232 ? 13.979 -19.315 -29.560 1.00 88.69 232 ALA A N 1
ATOM 1749 C CA . ALA A 1 232 ? 14.298 -20.263 -28.490 1.00 88.69 232 ALA A CA 1
ATOM 1750 C C . ALA A 1 232 ? 14.082 -19.687 -27.074 1.00 88.69 232 ALA A C 1
ATOM 1752 O O . ALA A 1 232 ? 13.646 -20.399 -26.167 1.00 88.69 232 ALA A O 1
ATOM 1753 N N . ILE A 1 233 ? 14.370 -18.396 -26.863 1.00 86.25 233 ILE A N 1
ATOM 1754 C CA . ILE A 1 233 ? 14.100 -17.721 -25.583 1.00 86.25 233 ILE A CA 1
ATOM 1755 C C . ILE A 1 233 ? 12.594 -17.539 -25.372 1.00 86.25 233 ILE A C 1
ATOM 1757 O O . ILE A 1 233 ? 12.117 -17.768 -24.261 1.00 86.25 233 ILE A O 1
ATOM 1761 N N . ARG A 1 234 ? 11.839 -17.165 -26.414 1.00 90.50 234 ARG A N 1
ATOM 1762 C CA . ARG A 1 234 ? 10.372 -17.064 -26.343 1.00 90.50 234 ARG A CA 1
ATOM 1763 C C . ARG A 1 234 ? 9.739 -18.409 -26.010 1.00 90.50 234 ARG A C 1
ATOM 1765 O O . ARG A 1 234 ? 8.955 -18.457 -25.071 1.00 90.50 234 ARG A O 1
ATOM 1772 N N . ASP A 1 235 ? 10.165 -19.481 -26.671 1.00 92.75 235 ASP A N 1
ATOM 1773 C CA . ASP A 1 235 ? 9.692 -20.840 -26.396 1.00 92.75 235 ASP A CA 1
ATOM 1774 C C . ASP A 1 235 ? 9.989 -21.247 -24.947 1.00 92.75 235 ASP A C 1
ATOM 1776 O O . ASP A 1 235 ? 9.156 -21.850 -24.273 1.00 92.75 235 ASP A O 1
ATOM 1780 N N . ARG A 1 236 ? 11.162 -20.875 -24.417 1.00 93.94 236 ARG A N 1
ATOM 1781 C CA . ARG A 1 236 ? 11.515 -21.176 -23.026 1.00 93.94 236 ARG A CA 1
ATOM 1782 C C . ARG A 1 236 ? 10.728 -20.347 -22.013 1.00 93.94 236 ARG A C 1
ATOM 1784 O O . ARG A 1 236 ? 10.381 -20.868 -20.956 1.00 93.94 236 ARG A O 1
ATOM 1791 N N . LEU A 1 237 ? 10.436 -19.083 -22.311 1.00 87.12 237 LEU A N 1
ATOM 1792 C CA . LEU A 1 237 ? 9.562 -18.255 -21.477 1.00 87.12 237 LEU A CA 1
ATOM 1793 C C . LEU A 1 237 ? 8.122 -18.766 -21.506 1.00 87.12 237 LEU A C 1
ATOM 1795 O O . LEU A 1 237 ? 7.488 -18.830 -20.459 1.00 87.12 237 LEU A O 1
ATOM 1799 N N . GLU A 1 238 ? 7.632 -19.185 -22.670 1.00 92.50 238 GLU A N 1
ATOM 1800 C CA . GLU A 1 238 ? 6.318 -19.808 -22.816 1.00 92.50 238 GLU A CA 1
ATOM 1801 C C . GLU A 1 238 ? 6.255 -21.142 -22.062 1.00 92.50 238 GLU A C 1
ATOM 1803 O O . GLU A 1 238 ? 5.278 -21.412 -21.368 1.00 92.50 238 GLU A O 1
ATOM 1808 N N . GLN A 1 239 ? 7.334 -21.931 -22.082 1.00 93.69 239 GLN A N 1
ATOM 1809 C CA . GLN A 1 239 ? 7.450 -23.151 -21.286 1.00 93.69 239 GLN A CA 1
ATOM 1810 C C . GLN A 1 239 ? 7.394 -22.869 -19.777 1.00 93.69 239 GLN A C 1
ATOM 1812 O O . GLN A 1 239 ? 6.659 -23.555 -19.070 1.00 93.69 239 GLN A O 1
ATOM 1817 N N . ILE A 1 240 ? 8.132 -21.866 -19.286 1.00 83.44 240 ILE A N 1
ATOM 1818 C CA . ILE A 1 240 ? 8.115 -21.469 -17.867 1.00 83.44 240 ILE A CA 1
ATOM 1819 C C . ILE A 1 240 ? 6.739 -20.912 -17.486 1.00 83.44 240 ILE A C 1
ATOM 1821 O O . ILE A 1 240 ? 6.202 -21.275 -16.446 1.00 83.44 240 ILE A O 1
ATOM 1825 N N . ALA A 1 241 ? 6.120 -20.090 -18.335 1.00 80.38 241 ALA A N 1
ATOM 1826 C CA . ALA A 1 241 ? 4.771 -19.579 -18.104 1.00 80.38 241 ALA A CA 1
ATOM 1827 C C . ALA A 1 241 ? 3.732 -20.713 -18.061 1.00 80.38 241 ALA A C 1
ATOM 1829 O O . ALA A 1 241 ? 2.843 -20.705 -17.212 1.00 80.38 241 ALA A O 1
ATOM 1830 N N . ALA A 1 242 ? 3.872 -21.729 -18.917 1.00 83.38 242 ALA A N 1
ATOM 1831 C CA . ALA A 1 242 ? 3.032 -22.923 -18.905 1.00 83.38 242 ALA A CA 1
ATOM 1832 C C . ALA A 1 242 ? 3.312 -23.849 -17.707 1.00 83.38 242 ALA A C 1
ATOM 1834 O O . ALA A 1 242 ? 2.434 -24.601 -17.284 1.00 83.38 242 ALA A O 1
ATOM 1835 N N . GLU A 1 243 ? 4.527 -23.843 -17.160 1.00 84.31 243 GLU A N 1
ATOM 1836 C CA . GLU A 1 243 ? 4.879 -24.551 -15.925 1.00 84.31 243 GLU A CA 1
ATOM 1837 C C . GLU A 1 243 ? 4.289 -23.844 -14.700 1.00 84.31 243 GLU A C 1
ATOM 1839 O O . GLU A 1 243 ? 3.547 -24.475 -13.955 1.00 84.31 243 GLU A O 1
ATOM 1844 N N . ILE A 1 244 ? 4.455 -22.523 -14.587 1.00 77.44 244 ILE A N 1
ATOM 1845 C CA . ILE A 1 244 ? 3.818 -21.694 -13.549 1.00 77.44 244 ILE A CA 1
ATOM 1846 C C . ILE A 1 244 ? 2.290 -21.810 -13.623 1.00 77.44 244 ILE A C 1
ATOM 1848 O O . ILE A 1 244 ? 1.626 -21.949 -12.598 1.00 77.44 244 ILE A O 1
ATOM 1852 N N . GLY A 1 245 ? 1.720 -21.805 -14.832 1.00 74.81 245 GLY A N 1
ATOM 1853 C CA . GLY A 1 245 ? 0.288 -22.012 -15.047 1.00 74.81 245 GLY A CA 1
ATOM 1854 C C . GLY A 1 245 ? -0.187 -23.408 -14.632 1.00 74.81 245 GLY A C 1
ATOM 1855 O O . GLY A 1 245 ? -1.280 -23.539 -14.087 1.00 74.81 245 GLY A O 1
ATOM 1856 N N . ARG A 1 246 ? 0.638 -24.449 -14.824 1.00 79.56 246 ARG A N 1
ATOM 1857 C CA . ARG A 1 246 ? 0.347 -25.813 -14.342 1.00 79.56 246 ARG A CA 1
ATOM 1858 C C . ARG A 1 246 ? 0.461 -25.945 -12.827 1.00 79.56 246 ARG A C 1
ATOM 1860 O O . ARG A 1 246 ? -0.296 -26.712 -12.245 1.00 79.56 246 ARG A O 1
ATOM 1867 N N . GLU A 1 247 ? 1.371 -25.207 -12.202 1.00 80.25 247 GLU A N 1
ATOM 1868 C CA . GLU A 1 247 ? 1.527 -25.151 -10.741 1.00 80.25 247 GLU A CA 1
ATOM 1869 C C . GLU A 1 247 ? 0.514 -24.211 -10.066 1.00 80.25 247 GLU A C 1
ATOM 1871 O O . GLU A 1 247 ? 0.476 -24.106 -8.840 1.00 80.25 247 GLU A O 1
ATOM 1876 N N . GLY A 1 248 ? -0.337 -23.556 -10.862 1.00 80.69 248 GLY A N 1
ATOM 1877 C CA . GLY A 1 248 ? -1.433 -22.724 -10.384 1.00 80.69 248 GLY A CA 1
ATOM 1878 C C . GLY A 1 248 ? -1.057 -21.272 -10.068 1.00 80.69 248 GLY A C 1
ATOM 1879 O O . GLY A 1 248 ? -1.909 -20.493 -9.640 1.00 80.69 248 GLY A O 1
ATOM 1880 N N . GLY A 1 249 ? 0.188 -20.862 -10.305 1.00 86.81 249 GLY A N 1
ATOM 1881 C CA . GLY A 1 249 ? 0.648 -19.497 -10.045 1.00 86.81 249 GLY A CA 1
ATOM 1882 C C . GLY A 1 249 ? 0.441 -19.050 -8.592 1.00 86.81 249 GLY A C 1
ATOM 1883 O O . GLY A 1 249 ? 0.465 -19.855 -7.665 1.00 86.81 249 GLY A O 1
ATOM 1884 N N . ALA A 1 250 ? 0.224 -17.747 -8.386 1.00 88.44 250 ALA A N 1
ATOM 1885 C CA . ALA A 1 250 ? 0.065 -17.166 -7.048 1.00 88.44 250 ALA A CA 1
ATOM 1886 C C . ALA A 1 250 ? -1.204 -17.635 -6.311 1.00 88.44 250 ALA A C 1
ATOM 1888 O O . ALA A 1 250 ? -1.259 -17.560 -5.086 1.00 88.44 250 ALA A O 1
ATOM 1889 N N . THR A 1 251 ? -2.215 -18.120 -7.038 1.00 93.19 251 THR A N 1
ATOM 1890 C CA . THR A 1 251 ? -3.509 -18.524 -6.470 1.00 93.19 251 THR A CA 1
ATOM 1891 C C . THR A 1 251 ? -3.709 -20.036 -6.420 1.00 93.19 251 THR A C 1
ATOM 1893 O O . THR A 1 251 ? -4.799 -20.476 -6.060 1.00 93.19 251 THR A O 1
ATOM 1896 N N . GLY A 1 252 ? -2.707 -20.842 -6.788 1.00 92.38 252 GLY A N 1
ATOM 1897 C CA . GLY A 1 252 ? -2.822 -22.305 -6.860 1.00 92.38 252 GLY A CA 1
ATOM 1898 C C . GLY A 1 252 ? -3.835 -22.791 -7.905 1.00 92.38 252 GLY A C 1
ATOM 1899 O O . GLY A 1 252 ? -4.393 -23.877 -7.784 1.00 92.38 252 GLY A O 1
ATOM 1900 N N . GLY A 1 253 ? -4.098 -21.981 -8.933 1.00 91.25 253 GLY A N 1
ATOM 1901 C CA . GLY A 1 253 ? -4.996 -22.293 -10.044 1.00 91.25 253 GLY A CA 1
ATOM 1902 C C . GLY A 1 253 ? -6.454 -21.958 -9.752 1.00 91.25 253 GLY A C 1
ATOM 1903 O O . GLY A 1 253 ? -7.320 -22.229 -10.581 1.00 91.25 253 GLY A O 1
ATOM 1904 N N . TRP A 1 254 ? -6.733 -21.365 -8.591 1.00 94.69 254 TRP A N 1
ATOM 1905 C CA . TRP A 1 254 ? -8.073 -20.932 -8.225 1.00 94.69 254 TRP A CA 1
ATOM 1906 C C . TRP A 1 254 ? -8.398 -19.548 -8.805 1.00 94.69 254 TRP A C 1
ATOM 1908 O O . TRP A 1 254 ? -7.498 -18.704 -8.917 1.00 94.69 254 TRP A O 1
ATOM 1918 N N . PRO A 1 255 ? -9.677 -19.283 -9.136 1.00 94.31 255 PRO A N 1
ATOM 1919 C CA . PRO A 1 255 ? -10.178 -17.939 -9.394 1.00 94.31 255 PRO A CA 1
ATOM 1920 C C . PRO A 1 255 ? -9.826 -16.994 -8.242 1.00 94.31 255 PRO A C 1
ATOM 1922 O O . PRO A 1 255 ? -9.871 -17.387 -7.075 1.00 94.31 255 PRO A O 1
ATOM 1925 N N . GLY A 1 256 ? -9.489 -15.745 -8.573 1.00 93.69 256 GLY A N 1
ATOM 1926 C CA . GLY A 1 256 ? -9.024 -14.754 -7.596 1.00 93.69 256 GLY A CA 1
ATOM 1927 C C . GLY A 1 256 ? -9.992 -14.552 -6.428 1.00 93.69 256 GLY A C 1
ATOM 1928 O O . GLY A 1 256 ? -9.567 -14.606 -5.279 1.00 93.69 256 GLY A O 1
ATOM 1929 N N . ASP A 1 257 ? -11.289 -14.422 -6.715 1.00 95.81 257 ASP A N 1
ATOM 1930 C CA . ASP A 1 257 ? -12.324 -14.179 -5.700 1.00 95.81 257 ASP A CA 1
ATOM 1931 C C . ASP A 1 257 ? -12.452 -15.345 -4.703 1.00 95.81 257 ASP A C 1
ATOM 1933 O O . ASP A 1 257 ? -12.535 -15.142 -3.488 1.00 95.81 257 ASP A O 1
ATOM 1937 N N . ASP A 1 258 ? -12.410 -16.581 -5.211 1.00 97.00 258 ASP A N 1
ATOM 1938 C CA . ASP A 1 258 ? -12.486 -17.797 -4.396 1.00 97.00 258 ASP A CA 1
ATOM 1939 C C . ASP A 1 258 ? -11.223 -17.969 -3.545 1.00 97.00 258 ASP A C 1
ATOM 1941 O O . ASP A 1 258 ? -11.295 -18.314 -2.361 1.00 97.00 258 ASP A O 1
ATOM 1945 N N . HIS A 1 259 ? -10.057 -17.689 -4.137 1.00 96.94 259 HIS A N 1
ATOM 1946 C CA . HIS A 1 259 ? -8.779 -17.710 -3.438 1.00 96.94 259 HIS A CA 1
ATOM 1947 C C . HIS A 1 259 ? -8.742 -16.663 -2.316 1.00 96.94 259 HIS A C 1
ATOM 1949 O O . HIS A 1 259 ? -8.320 -16.962 -1.199 1.00 96.94 259 HIS A O 1
ATOM 1955 N N . GLU A 1 260 ? -9.230 -15.448 -2.564 1.00 96.06 260 GLU A N 1
ATOM 1956 C CA . GLU A 1 260 ? -9.286 -14.400 -1.547 1.00 96.06 260 GLU A CA 1
ATOM 1957 C C . GLU A 1 260 ? -10.261 -14.761 -0.416 1.00 96.06 260 GLU A C 1
ATOM 1959 O O . GLU A 1 260 ? -9.937 -14.584 0.760 1.00 96.06 260 GLU A O 1
ATOM 1964 N N . ALA A 1 261 ? -11.431 -15.326 -0.737 1.00 97.06 261 ALA A N 1
ATOM 1965 C CA . ALA A 1 261 ? -12.385 -15.811 0.260 1.00 97.06 261 ALA A CA 1
ATOM 1966 C C . ALA A 1 261 ? -11.775 -16.912 1.146 1.00 97.06 261 ALA A C 1
ATOM 1968 O O . ALA A 1 261 ? -11.882 -16.850 2.378 1.00 97.06 261 ALA A O 1
ATOM 1969 N N . PHE A 1 262 ? -11.069 -17.865 0.532 1.00 97.88 262 PHE A N 1
ATOM 1970 C CA . PHE A 1 262 ? -10.306 -18.903 1.223 1.00 97.88 262 PHE A CA 1
ATOM 1971 C C . PHE A 1 262 ? -9.244 -18.295 2.155 1.00 97.88 262 PHE A C 1
ATOM 1973 O O . PHE A 1 262 ? -9.195 -18.619 3.346 1.00 97.88 262 PHE A O 1
ATOM 1980 N N . MET A 1 263 ? -8.442 -17.350 1.655 1.00 97.50 263 MET A N 1
ATOM 1981 C CA . MET A 1 263 ? -7.382 -16.682 2.420 1.00 97.50 263 MET A CA 1
ATOM 1982 C C . MET A 1 263 ? -7.923 -15.833 3.571 1.00 97.50 263 MET A C 1
ATOM 1984 O O . MET A 1 263 ? -7.346 -15.814 4.667 1.00 97.50 263 MET A O 1
ATOM 1988 N N . ARG A 1 264 ? -9.059 -15.163 3.363 1.00 97.62 264 ARG A N 1
ATOM 1989 C CA . ARG A 1 264 ? -9.747 -14.375 4.387 1.00 97.62 264 ARG A CA 1
ATOM 1990 C C . ARG A 1 264 ? -10.234 -15.269 5.518 1.00 97.62 264 ARG A C 1
ATOM 1992 O O . ARG A 1 264 ? -10.008 -14.932 6.681 1.00 97.62 264 ARG A O 1
ATOM 1999 N N . LEU A 1 265 ? -10.838 -16.418 5.211 1.00 97.56 265 LEU A N 1
ATOM 2000 C CA . LEU A 1 265 ? -11.253 -17.401 6.217 1.00 97.56 265 LEU A CA 1
ATOM 2001 C C . LEU A 1 265 ? -10.047 -17.927 7.008 1.00 97.56 265 LEU A C 1
ATOM 2003 O O . LEU A 1 265 ? -10.041 -17.895 8.244 1.00 97.56 265 LEU A O 1
ATOM 2007 N N . LEU A 1 266 ? -9.005 -18.347 6.290 1.00 96.56 266 LEU A N 1
ATOM 2008 C CA . LEU A 1 266 ? -7.795 -18.933 6.858 1.00 96.56 266 LEU A CA 1
ATOM 2009 C C . LEU A 1 266 ? -7.058 -17.954 7.790 1.00 96.56 266 LEU A C 1
ATOM 2011 O O . LEU A 1 266 ? -6.582 -18.338 8.863 1.00 96.56 266 LEU A O 1
ATOM 2015 N N . THR A 1 267 ? -6.990 -16.676 7.411 1.00 95.88 267 THR A N 1
ATOM 2016 C CA . THR A 1 267 ? -6.290 -15.637 8.180 1.00 95.88 267 THR A CA 1
ATOM 2017 C C . THR A 1 267 ? -7.128 -15.124 9.349 1.00 95.88 267 THR A C 1
ATOM 2019 O O . THR A 1 267 ? -6.608 -14.990 10.456 1.00 95.88 267 THR A O 1
ATOM 2022 N N . SER A 1 268 ? -8.423 -14.867 9.137 1.00 95.69 268 SER A N 1
ATOM 2023 C CA . SER A 1 268 ? -9.283 -14.239 10.152 1.00 95.69 268 SER A CA 1
ATOM 2024 C C . SER A 1 268 ? -9.656 -15.177 11.300 1.00 95.69 268 SER A C 1
ATOM 2026 O O . SER A 1 268 ? -9.609 -14.765 12.459 1.00 95.69 268 SER A O 1
ATOM 2028 N N . LYS A 1 269 ? -10.004 -16.435 11.001 1.00 95.81 269 LYS A N 1
ATOM 2029 C CA . LYS A 1 269 ? -10.503 -17.388 12.006 1.00 95.81 269 LYS A CA 1
ATOM 2030 C C . LYS A 1 269 ? -9.453 -18.402 12.438 1.00 95.81 269 LYS A C 1
ATOM 2032 O O . LYS A 1 269 ? -9.333 -18.690 13.626 1.00 95.81 269 LYS A O 1
ATOM 2037 N N . PHE A 1 270 ? -8.652 -18.899 11.498 1.00 95.69 270 PHE A N 1
ATOM 2038 C CA . PHE A 1 270 ? -7.789 -20.061 11.729 1.00 95.69 270 PHE A CA 1
ATOM 2039 C C . PHE A 1 270 ? -6.298 -19.732 11.870 1.00 95.69 270 PHE A C 1
ATOM 2041 O O . PHE A 1 270 ? -5.482 -20.639 12.030 1.00 95.69 270 PHE A O 1
ATOM 2048 N N . ARG A 1 271 ? -5.920 -18.442 11.875 1.00 94.25 271 ARG A N 1
ATOM 2049 C CA . ARG A 1 271 ? -4.535 -17.966 12.075 1.00 94.25 271 ARG A CA 1
ATOM 2050 C C . ARG A 1 271 ? -3.512 -18.719 11.206 1.00 94.25 271 ARG A C 1
ATOM 2052 O O . ARG A 1 271 ? -2.473 -19.142 11.714 1.00 94.25 271 ARG A O 1
ATOM 2059 N N . ARG A 1 272 ? -3.826 -18.910 9.918 1.00 92.06 272 ARG A N 1
ATOM 2060 C CA . ARG A 1 272 ? -2.982 -19.629 8.938 1.00 92.06 272 ARG A CA 1
ATOM 2061 C C . ARG A 1 272 ? -2.762 -21.121 9.216 1.00 92.06 272 ARG A C 1
ATOM 2063 O O . ARG A 1 272 ? -1.793 -21.704 8.748 1.00 92.06 272 ARG A O 1
ATOM 2070 N N . LYS A 1 273 ? -3.656 -21.774 9.962 1.00 94.19 273 LYS A N 1
ATOM 2071 C CA . LYS A 1 273 ? -3.614 -23.230 10.166 1.00 94.19 273 LYS A CA 1
ATOM 2072 C C . LYS A 1 273 ? -4.768 -23.912 9.440 1.00 94.19 273 LYS A C 1
ATOM 2074 O O . LYS A 1 273 ? -5.919 -23.752 9.828 1.00 94.19 273 LYS A O 1
ATOM 2079 N N . ALA A 1 274 ? -4.448 -24.726 8.438 1.00 93.94 274 ALA A N 1
ATOM 2080 C CA . ALA A 1 274 ? -5.420 -25.557 7.732 1.00 93.94 274 ALA A CA 1
ATOM 2081 C C . ALA A 1 274 ? -5.807 -26.795 8.568 1.00 93.94 274 ALA A C 1
ATOM 2083 O O . ALA A 1 274 ? -5.263 -27.883 8.387 1.00 93.94 274 ALA A O 1
ATOM 2084 N N . SER A 1 275 ? -6.706 -26.616 9.539 1.00 96.50 275 SER A N 1
ATOM 2085 C CA . SER A 1 275 ? -7.298 -27.716 10.314 1.00 96.50 275 SER A CA 1
ATOM 2086 C C . SER A 1 275 ? -8.454 -28.388 9.557 1.00 96.50 275 SER A C 1
ATOM 2088 O O . SER A 1 275 ? -8.949 -27.867 8.562 1.00 96.50 275 SER A O 1
ATOM 2090 N N . SER A 1 276 ? -8.937 -29.536 10.043 1.00 96.31 276 SER A N 1
ATOM 2091 C CA . SER A 1 276 ? -10.156 -30.157 9.499 1.00 96.31 276 SER A CA 1
ATOM 2092 C C . SER A 1 276 ? -11.390 -29.264 9.664 1.00 96.31 276 SER A C 1
ATOM 2094 O O . SER A 1 276 ? -12.243 -29.231 8.787 1.00 96.31 276 SER A O 1
ATOM 2096 N N . GLU A 1 277 ? -11.465 -28.503 10.760 1.00 97.25 277 GLU A N 1
ATOM 2097 C CA . GLU A 1 277 ? -12.531 -27.519 11.001 1.00 97.25 277 GLU A CA 1
ATOM 2098 C C . GLU A 1 277 ? -12.529 -26.405 9.949 1.00 97.25 277 GLU A C 1
ATOM 2100 O O . GLU A 1 277 ? -13.592 -26.005 9.479 1.00 97.25 277 GLU A O 1
ATOM 2105 N N . PHE A 1 278 ? -11.340 -25.953 9.535 1.00 97.81 278 PHE A N 1
ATOM 2106 C CA . PHE A 1 278 ? -11.193 -24.967 8.468 1.00 97.81 278 PHE A CA 1
ATOM 2107 C C . PHE A 1 278 ? -11.770 -25.473 7.144 1.00 97.81 278 PHE A C 1
ATOM 2109 O O . PHE A 1 278 ? -12.501 -24.739 6.487 1.00 97.81 278 PHE A O 1
ATOM 2116 N N . VAL A 1 279 ? -11.485 -26.725 6.769 1.00 97.81 279 VAL A N 1
ATOM 2117 C CA . VAL A 1 279 ? -11.984 -27.299 5.509 1.00 97.81 279 VAL A CA 1
ATOM 2118 C C . VAL A 1 279 ? -13.511 -27.389 5.515 1.00 97.81 279 VAL A C 1
ATOM 2120 O O . VAL A 1 279 ? -14.139 -26.992 4.538 1.00 97.81 279 VAL A O 1
ATOM 2123 N N . SER A 1 280 ? -14.119 -27.823 6.624 1.00 97.44 280 SER A N 1
ATOM 2124 C CA . SER A 1 280 ? -15.582 -27.866 6.754 1.00 97.44 280 SER A CA 1
ATOM 2125 C C . SER A 1 280 ? -16.226 -26.479 6.644 1.00 97.44 280 SER A C 1
ATOM 2127 O O . SER A 1 280 ? -17.313 -26.334 6.090 1.00 97.44 280 SER A O 1
ATOM 2129 N N . GLU A 1 281 ? -15.576 -25.439 7.172 1.00 97.25 281 GLU A N 1
ATOM 2130 C CA . GLU A 1 281 ? -16.087 -24.070 7.068 1.00 97.25 281 GLU A CA 1
ATOM 2131 C C . GLU A 1 281 ? -15.866 -23.469 5.671 1.00 97.25 281 GLU A C 1
ATOM 2133 O O . GLU A 1 281 ? -16.728 -22.749 5.166 1.00 97.25 281 GLU A O 1
ATOM 2138 N N . ALA A 1 282 ? -14.756 -23.814 5.014 1.00 97.50 282 ALA A N 1
ATOM 2139 C CA . ALA A 1 282 ? -14.503 -23.459 3.623 1.00 97.50 282 ALA A CA 1
ATOM 2140 C C . ALA A 1 282 ? -15.536 -24.099 2.683 1.00 97.50 282 ALA A C 1
ATOM 2142 O O . ALA A 1 282 ? -15.994 -23.436 1.760 1.00 97.50 282 ALA A O 1
ATOM 2143 N N . GLU A 1 283 ? -15.970 -25.332 2.955 1.00 97.88 283 GLU A N 1
ATOM 2144 C CA . GLU A 1 283 ? -17.015 -26.032 2.191 1.00 97.88 283 GLU A CA 1
ATOM 2145 C C . GLU A 1 283 ? -18.375 -25.324 2.283 1.00 97.88 283 GLU A C 1
ATOM 2147 O O . GLU A 1 283 ? -19.094 -25.217 1.291 1.00 97.88 283 GLU A O 1
ATOM 2152 N N . CYS A 1 284 ? -18.699 -24.743 3.443 1.00 97.75 284 CYS A N 1
ATOM 2153 C CA . CYS A 1 284 ? -19.890 -23.903 3.596 1.00 97.75 284 CYS A CA 1
ATOM 2154 C C . CYS A 1 284 ? -19.798 -22.581 2.814 1.00 97.75 284 CYS A C 1
ATOM 2156 O O . CYS A 1 284 ? -20.820 -22.073 2.352 1.00 97.75 284 CYS A O 1
ATOM 2158 N N . LEU A 1 285 ? -18.601 -21.994 2.710 1.00 96.75 285 LEU A N 1
ATOM 2159 C CA . LEU A 1 285 ? -18.378 -20.701 2.050 1.00 96.75 285 LEU A CA 1
ATOM 2160 C C . LEU A 1 285 ? -18.199 -20.817 0.535 1.00 96.75 285 LEU A C 1
ATOM 2162 O O . LEU A 1 285 ? -18.572 -19.898 -0.190 1.00 96.75 285 LEU A O 1
ATOM 2166 N N . LEU A 1 286 ? -17.645 -21.931 0.067 1.00 97.31 286 LEU A N 1
ATOM 2167 C CA . LEU A 1 286 ? -17.314 -22.193 -1.329 1.00 97.31 286 LEU A CA 1
ATOM 2168 C C . LEU A 1 286 ? -17.967 -23.510 -1.783 1.00 97.31 286 LEU A C 1
ATOM 2170 O O . LEU A 1 286 ? -17.268 -24.480 -2.088 1.00 97.31 286 LEU A O 1
ATOM 2174 N N . PRO A 1 287 ? -19.313 -23.565 -1.836 1.00 97.50 287 PRO A N 1
ATOM 2175 C CA . PRO A 1 287 ? -20.055 -24.806 -2.070 1.00 97.50 287 PRO A CA 1
ATOM 2176 C C . PRO A 1 287 ? -19.875 -25.377 -3.484 1.00 97.50 287 PRO A C 1
ATOM 2178 O O . PRO A 1 287 ? -20.292 -26.501 -3.756 1.00 97.50 287 PRO A O 1
ATOM 2181 N N . HIS A 1 288 ? -19.292 -24.609 -4.409 1.00 96.94 288 HIS A N 1
ATOM 2182 C CA . HIS A 1 288 ? -18.971 -25.054 -5.764 1.00 96.94 288 HIS A CA 1
ATOM 2183 C C . HIS A 1 288 ? -17.666 -25.854 -5.861 1.00 96.94 288 HIS A C 1
ATOM 2185 O O . HIS A 1 288 ? -17.436 -26.475 -6.898 1.00 96.94 288 HIS A O 1
ATOM 2191 N N . TYR A 1 289 ? -16.842 -25.895 -4.808 1.00 97.44 289 TYR A N 1
ATOM 2192 C CA . TYR A 1 289 ? -15.677 -26.780 -4.742 1.00 97.44 289 TYR A CA 1
ATOM 2193 C C . TYR A 1 289 ? -15.990 -28.056 -3.976 1.00 97.44 289 TYR A C 1
ATOM 2195 O O . TYR A 1 289 ? -16.681 -28.056 -2.960 1.00 97.44 289 TYR A O 1
ATOM 2203 N N . SER A 1 290 ? -15.424 -29.166 -4.444 1.00 97.81 290 SER A N 1
ATOM 2204 C CA . SER A 1 290 ? -15.459 -30.412 -3.690 1.00 97.81 290 SER A CA 1
ATOM 2205 C C . SER A 1 290 ? -14.545 -30.328 -2.466 1.00 97.81 290 SER A C 1
ATOM 2207 O O . SER A 1 290 ? -13.498 -29.678 -2.496 1.00 97.81 290 SER A O 1
ATOM 2209 N N . HIS A 1 291 ? -14.891 -31.069 -1.413 1.00 97.44 291 HIS A N 1
ATOM 2210 C CA . HIS A 1 291 ? -14.049 -31.227 -0.226 1.00 97.44 291 HIS A CA 1
ATOM 2211 C C . HIS A 1 291 ? -12.594 -31.594 -0.578 1.00 97.44 291 HIS A C 1
ATOM 2213 O O . HIS A 1 291 ? -11.647 -31.035 -0.029 1.00 97.44 291 HIS A O 1
ATOM 2219 N N . GLU A 1 292 ? -12.405 -32.499 -1.544 1.00 97.56 292 GLU A N 1
ATOM 2220 C CA . GLU A 1 292 ? -11.080 -32.913 -2.017 1.00 97.56 292 GLU A CA 1
ATOM 2221 C C . GLU A 1 292 ? -10.283 -31.749 -2.625 1.00 97.56 292 GLU A C 1
ATOM 2223 O O . GLU A 1 292 ? -9.095 -31.607 -2.332 1.00 97.56 292 GLU A O 1
ATOM 2228 N N . ALA A 1 293 ? -10.931 -30.874 -3.404 1.00 96.69 293 ALA A N 1
ATOM 2229 C CA . ALA A 1 293 ? -10.290 -29.691 -3.971 1.00 96.69 293 ALA A CA 1
ATOM 2230 C C . ALA A 1 293 ? -9.852 -28.701 -2.879 1.00 96.69 293 ALA A C 1
ATOM 2232 O O . ALA A 1 293 ? -8.738 -28.178 -2.939 1.00 96.69 293 ALA A O 1
ATOM 2233 N N . LEU A 1 294 ? -10.678 -28.494 -1.845 1.00 97.75 294 LEU A N 1
ATOM 2234 C CA . LEU A 1 294 ? -10.341 -27.639 -0.700 1.00 97.75 294 LEU A CA 1
ATOM 2235 C C . LEU A 1 294 ? -9.125 -28.179 0.073 1.00 97.75 294 LEU A C 1
ATOM 2237 O O . LEU A 1 294 ? -8.221 -27.419 0.421 1.00 97.75 294 LEU A O 1
ATOM 2241 N N . VAL A 1 295 ? -9.074 -29.494 0.320 1.00 97.69 295 VAL A N 1
ATOM 2242 C CA . VAL A 1 295 ? -7.946 -30.154 1.004 1.00 97.69 295 VAL A CA 1
ATOM 2243 C C . VAL A 1 295 ? -6.671 -30.070 0.169 1.00 97.69 295 VAL A C 1
ATOM 2245 O O . VAL A 1 295 ? -5.605 -29.759 0.706 1.00 97.69 295 VAL A O 1
ATOM 2248 N N . ALA A 1 296 ? -6.766 -30.332 -1.136 1.00 96.31 296 ALA A N 1
ATOM 2249 C CA . ALA A 1 296 ? -5.633 -30.236 -2.049 1.00 96.31 296 ALA A CA 1
ATOM 2250 C C . ALA A 1 296 ? -5.053 -28.815 -2.066 1.00 96.31 296 ALA A C 1
ATOM 2252 O O . ALA A 1 296 ? -3.838 -28.650 -1.948 1.00 96.31 296 ALA A O 1
ATOM 2253 N N . HIS A 1 297 ? -5.916 -27.797 -2.117 1.00 96.94 297 HIS A N 1
ATOM 2254 C CA . HIS A 1 297 ? -5.507 -26.394 -2.102 1.00 96.94 297 HIS A CA 1
ATOM 2255 C C . HIS A 1 297 ? -4.897 -25.965 -0.765 1.00 96.94 297 HIS A C 1
ATOM 2257 O O . HIS A 1 297 ? -3.859 -25.310 -0.726 1.00 96.94 297 HIS A O 1
ATOM 2263 N N . ALA A 1 298 ? -5.473 -26.410 0.353 1.00 96.69 298 ALA A N 1
ATOM 2264 C CA . ALA A 1 298 ? -4.916 -26.167 1.681 1.00 96.69 298 ALA A CA 1
ATOM 2265 C C . ALA A 1 298 ? -3.525 -26.796 1.862 1.00 96.69 298 ALA A C 1
ATOM 2267 O O . ALA A 1 298 ? -2.644 -26.195 2.481 1.00 96.69 298 ALA A O 1
ATOM 2268 N N . LYS A 1 299 ? -3.314 -27.993 1.302 1.00 95.69 299 LYS A N 1
ATOM 2269 C CA . LYS A 1 299 ? -2.004 -28.649 1.279 1.00 95.69 299 LYS A CA 1
ATOM 2270 C C . LYS A 1 299 ? -1.009 -27.874 0.416 1.00 95.69 299 LYS A C 1
ATOM 2272 O O . LYS A 1 299 ? 0.088 -27.599 0.891 1.00 95.69 299 LYS A O 1
ATOM 2277 N N . TRP A 1 300 ? -1.401 -27.495 -0.802 1.00 94.62 300 TRP A N 1
ATOM 2278 C CA . TRP A 1 300 ? -0.585 -26.660 -1.686 1.00 94.62 300 TRP A CA 1
ATOM 2279 C C . TRP A 1 300 ? -0.153 -25.366 -0.986 1.00 94.62 300 TRP A C 1
ATOM 2281 O O . TRP A 1 300 ? 1.034 -25.051 -0.963 1.00 94.62 300 TRP A O 1
ATOM 2291 N N . PHE A 1 301 ? -1.082 -24.677 -0.319 1.00 94.38 301 PHE A N 1
ATOM 2292 C CA . PHE A 1 301 ? -0.786 -23.453 0.422 1.00 94.38 301 PHE A CA 1
ATOM 2293 C C . PHE A 1 301 ? 0.252 -23.696 1.529 1.00 94.38 301 PHE A C 1
ATOM 2295 O O . PHE A 1 301 ? 1.240 -22.969 1.625 1.00 94.38 301 PHE A O 1
ATOM 2302 N N . ALA A 1 302 ? 0.083 -24.757 2.325 1.00 94.75 302 ALA A N 1
ATOM 2303 C CA . ALA A 1 302 ? 1.022 -25.110 3.390 1.00 94.75 302 ALA A CA 1
ATOM 2304 C C . ALA A 1 302 ? 2.423 -25.481 2.870 1.00 94.75 302 ALA A C 1
ATOM 2306 O O . ALA A 1 302 ? 3.420 -25.180 3.528 1.00 94.75 302 ALA A O 1
ATOM 2307 N N . ASP A 1 303 ? 2.507 -26.131 1.707 1.00 93.25 303 ASP A N 1
ATOM 2308 C CA . ASP A 1 303 ? 3.778 -26.446 1.052 1.00 93.25 303 ASP A CA 1
ATOM 2309 C C . ASP A 1 303 ? 4.430 -25.175 0.470 1.00 93.25 303 ASP A C 1
ATOM 2311 O O . ASP A 1 303 ? 5.644 -25.006 0.584 1.00 93.25 303 ASP A O 1
ATOM 2315 N N . SER A 1 304 ? 3.634 -24.235 -0.056 1.00 90.50 304 SER A N 1
ATOM 2316 C CA . SER A 1 304 ? 4.116 -22.948 -0.576 1.00 90.50 304 SER A CA 1
ATOM 2317 C C . SER A 1 304 ? 4.666 -22.017 0.516 1.00 90.50 304 SER A C 1
ATOM 2319 O O . SER A 1 304 ? 5.731 -21.434 0.323 1.00 90.50 304 SER A O 1
ATOM 2321 N N . GLU A 1 305 ? 4.032 -21.942 1.698 1.00 91.62 305 GLU A N 1
ATOM 2322 C CA . GLU A 1 305 ? 4.539 -21.139 2.829 1.00 91.62 305 GLU A CA 1
ATOM 2323 C C . GLU A 1 305 ? 5.857 -21.689 3.399 1.00 91.62 305 GLU A C 1
ATOM 2325 O O . GLU A 1 305 ? 6.595 -20.950 4.037 1.00 91.62 305 GLU A O 1
ATOM 2330 N N . ARG A 1 306 ? 6.181 -22.972 3.186 1.00 89.19 306 ARG A N 1
ATOM 2331 C CA . ARG A 1 306 ? 7.465 -23.554 3.626 1.00 89.19 306 ARG A CA 1
ATOM 2332 C C . ARG A 1 306 ? 8.636 -23.209 2.716 1.00 89.19 306 ARG A C 1
ATOM 2334 O O . ARG A 1 306 ? 9.781 -23.359 3.136 1.00 89.19 306 ARG A O 1
ATOM 2341 N N . LEU A 1 307 ? 8.352 -22.868 1.463 1.00 83.19 307 LEU A N 1
ATOM 2342 C CA . LEU A 1 307 ? 9.364 -22.517 0.469 1.00 83.19 307 LEU A CA 1
ATOM 2343 C C . LEU A 1 307 ? 9.754 -21.032 0.535 1.00 83.19 307 LEU A C 1
ATOM 2345 O O . LEU A 1 307 ? 10.771 -20.665 -0.054 1.00 83.19 307 LEU A O 1
ATOM 2349 N N . GLN A 1 308 ? 8.966 -20.211 1.238 1.00 77.62 308 GLN A N 1
ATOM 2350 C CA . GLN A 1 308 ? 9.246 -18.800 1.527 1.00 77.62 308 GLN A CA 1
ATOM 2351 C C . GLN A 1 308 ? 10.056 -18.643 2.817 1.00 77.62 308 GLN A C 1
ATOM 2353 O O . GLN A 1 308 ? 10.950 -17.767 2.827 1.00 77.62 308 GLN A O 1
#